Protein AF-A0A7J4BBG7-F1 (afdb_monomer)

pLDDT: mean 94.27, std 5.08, range [49.69, 98.06]

Foldseek 3Di:
DPFDAAEPPDDPVCCVVPNCQQKFWQAFDWDDDDPPIDGTHTYIYHPVDDDDDDQDDDPPPCSVVSVLSVVVRLQVHDPVRNVVDDDDDDDPPPDNVCLQFWPPVCQVVQVVVVHGTHHGPDAFEEAPVCVVVCVVVVPDGRYHDDDFPLVDALVNLCVVLVHDCPDLLNVLSNVLSVVCNVVDVGDHLVSSLVSLVVDPPHDPVSSVVNSVSSVVVD

Mean predicted aligned error: 5.41 Å

Sequence (218 aa):
MPLEEIIIGREPDDIKKYGKRGCIFIGKHIVGSGFESHLTNPVLMDVARPHVVLIVGKRGTGKSYTGAVISEEIMNLPDDVRNNLSVVIFDTMDIFWSMKNMNERAYELLASWGLKPKGFPVRNIIPAGLKPIYDKEGIPYDGLIAIKPSELLPGDWALTFDINLYEPLGILLERVIMRLSKRKKEFSIDDIIEEIGKDETADPKEKLALQNRFTAAA

Secondary structure (DSSP, 8-state):
-PPPPEEES--HHHHHHHTTTTEEEEEEEEESSGGG-EEEEEEEEE-SS--------STTSSHHHHHHHHHHHHHTS-HHHHTT-------SSS-GGGGGS--GGGHHHHHHTT----------EEEGGGHHHHHHHT---SEEE---GGG--HHHHHHHHT--TTSHHHHHHHHHHHHHHHH-SS--HHHHHHHHHT-SSS-HHHHHHHHHHHHTT-

Radius of gyration: 24.71 Å; Cα contacts (8 Å, |Δi|>4): 232; chains: 1; bounding box: 56×38×67 Å

Nearest PDB structures (foldseek):
  1u3r-assembly1_B  TM=3.542E-01  e=9.496E+00  Homo sapiens

Solvent-accessible surface area (backbone atoms only — not comparable to full-atom values): 13396 Å² total; per-residue (Å²): 128,83,77,62,72,46,68,44,90,63,53,73,68,54,38,72,74,52,56,64,72,53,46,30,66,76,51,58,42,74,46,75,59,81,93,63,50,42,79,64,29,46,30,29,36,48,65,79,58,94,78,90,83,88,83,83,75,65,90,90,68,44,62,68,55,54,54,45,46,52,50,52,32,49,71,65,41,59,66,93,55,28,78,82,58,82,89,85,79,91,67,90,79,76,62,72,64,59,46,44,46,54,49,63,92,46,38,69,63,33,46,78,71,77,43,74,63,56,49,44,97,65,78,42,64,41,56,52,88,50,47,69,58,32,63,72,72,69,54,88,69,74,45,69,43,82,80,61,58,54,77,55,50,49,66,54,53,24,63,75,69,74,43,56,60,91,40,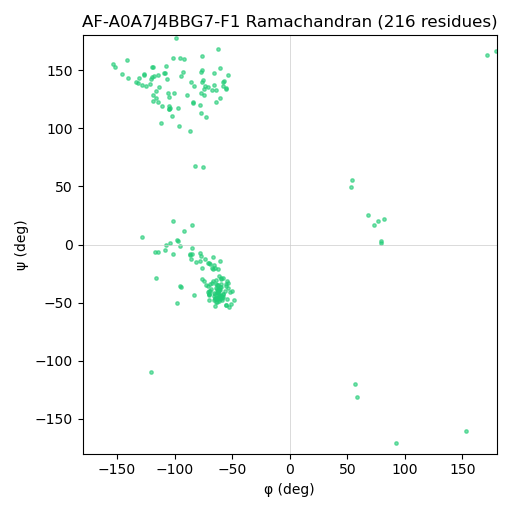74,63,21,46,50,46,37,52,42,47,56,51,46,62,75,76,37,90,69,51,51,63,66,54,50,45,54,46,44,72,68,46,89,82,63,53,74,68,48,39,52,55,53,36,54,56,49,63,76,72,108

Structure (mmCIF, N/CA/C/O backbone):
data_AF-A0A7J4BBG7-F1
#
_entry.id   AF-A0A7J4BBG7-F1
#
loop_
_atom_site.group_PDB
_atom_site.id
_atom_site.type_symbol
_atom_site.label_atom_id
_atom_site.label_alt_id
_atom_site.label_comp_id
_atom_site.label_asym_id
_atom_site.label_entity_id
_atom_site.label_seq_id
_atom_site.pdbx_PDB_ins_code
_atom_site.Cartn_x
_atom_site.Cartn_y
_atom_site.Cartn_z
_atom_site.occupancy
_atom_site.B_iso_or_equiv
_atom_site.auth_seq_id
_atom_site.auth_comp_id
_atom_site.auth_asym_id
_atom_site.auth_atom_id
_atom_site.pdbx_PDB_model_num
ATOM 1 N N . MET A 1 1 ? 31.954 -1.881 -26.767 1.00 49.69 1 MET A N 1
ATOM 2 C CA . MET A 1 1 ? 31.763 -2.761 -25.595 1.00 49.69 1 MET A CA 1
ATOM 3 C C . MET A 1 1 ? 30.274 -3.013 -25.444 1.00 49.69 1 MET A C 1
ATOM 5 O O . MET A 1 1 ? 29.528 -2.070 -25.694 1.00 49.69 1 MET A O 1
ATOM 9 N N . PRO A 1 2 ? 29.824 -4.237 -25.123 1.00 59.06 2 PRO A N 1
ATOM 10 C CA . PRO A 1 2 ? 28.433 -4.438 -24.727 1.00 59.06 2 PRO A CA 1
ATOM 11 C C . PRO A 1 2 ? 28.135 -3.545 -23.515 1.00 59.06 2 PRO A C 1
ATOM 13 O O . PRO A 1 2 ? 29.006 -3.352 -22.669 1.00 59.06 2 PRO A O 1
ATOM 16 N N . LEU A 1 3 ? 26.946 -2.945 -23.474 1.00 68.56 3 LEU A N 1
ATOM 17 C CA . LEU A 1 3 ? 26.528 -2.122 -22.340 1.00 68.56 3 LEU A CA 1
ATOM 18 C C . LEU A 1 3 ? 26.431 -3.018 -21.099 1.00 68.56 3 LEU A C 1
ATOM 20 O O . LEU A 1 3 ? 25.703 -4.010 -21.116 1.00 68.56 3 LEU A O 1
ATOM 24 N N . GLU A 1 4 ? 27.170 -2.683 -20.045 1.00 84.94 4 GLU A N 1
ATOM 25 C CA . GLU A 1 4 ? 27.038 -3.352 -18.750 1.00 84.94 4 GLU A CA 1
ATOM 26 C C . GLU A 1 4 ? 25.785 -2.850 -18.039 1.00 84.94 4 GLU A C 1
ATOM 28 O O . GLU A 1 4 ? 25.468 -1.664 -18.078 1.00 84.94 4 GLU A O 1
ATOM 33 N N . GLU A 1 5 ? 25.050 -3.741 -17.388 1.00 90.50 5 GLU A N 1
ATOM 34 C CA . GLU A 1 5 ? 23.853 -3.357 -16.645 1.00 90.50 5 GL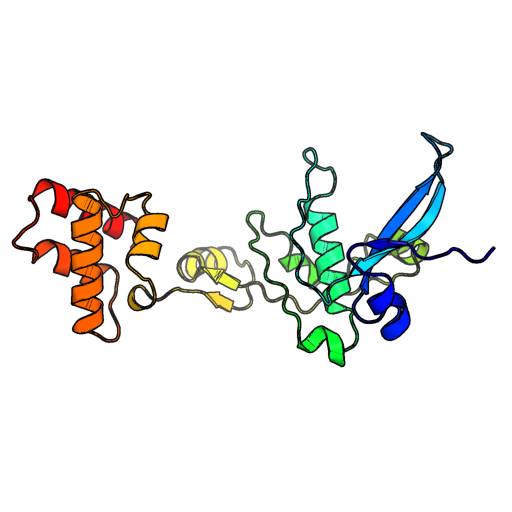U A CA 1
ATOM 35 C C . GLU A 1 5 ? 24.210 -2.911 -15.231 1.00 90.50 5 GLU A C 1
ATOM 37 O O . GLU A 1 5 ? 25.043 -3.519 -14.560 1.00 90.50 5 GLU A O 1
ATOM 42 N N . ILE A 1 6 ? 23.541 -1.862 -14.766 1.00 94.81 6 ILE A N 1
ATOM 43 C CA . ILE A 1 6 ? 23.701 -1.325 -13.418 1.00 94.81 6 ILE A CA 1
ATOM 44 C C . ILE A 1 6 ? 22.578 -1.899 -12.561 1.00 94.81 6 ILE A C 1
ATOM 46 O O . ILE A 1 6 ? 21.414 -1.625 -12.834 1.00 94.81 6 ILE A O 1
ATOM 50 N N . ILE A 1 7 ? 22.908 -2.674 -11.526 1.00 95.94 7 ILE A N 1
ATOM 51 C CA . ILE A 1 7 ? 21.919 -3.230 -10.592 1.00 95.94 7 ILE A CA 1
ATOM 52 C C . ILE A 1 7 ? 21.981 -2.450 -9.278 1.00 95.94 7 ILE A C 1
ATOM 54 O O . ILE A 1 7 ? 23.011 -2.445 -8.607 1.00 95.94 7 ILE A O 1
ATOM 58 N N . ILE A 1 8 ? 20.878 -1.806 -8.898 1.00 95.88 8 ILE A N 1
ATOM 59 C CA . ILE A 1 8 ? 20.735 -1.128 -7.607 1.00 95.88 8 ILE A CA 1
ATOM 60 C C . ILE A 1 8 ? 20.075 -2.053 -6.581 1.00 95.88 8 ILE A C 1
ATOM 62 O O . ILE A 1 8 ? 19.191 -2.840 -6.916 1.00 95.88 8 ILE A O 1
ATOM 66 N N . GLY A 1 9 ? 20.494 -1.943 -5.320 1.00 94.81 9 GLY A N 1
ATOM 67 C CA . GLY A 1 9 ? 19.890 -2.685 -4.208 1.00 94.81 9 GLY A CA 1
ATOM 68 C C . GLY A 1 9 ? 20.335 -4.145 -4.065 1.00 94.81 9 GLY A C 1
ATOM 69 O O . GLY A 1 9 ? 19.850 -4.809 -3.158 1.00 94.81 9 GLY A O 1
ATOM 70 N N . ARG A 1 10 ? 21.273 -4.633 -4.892 1.00 95.38 10 ARG A N 1
ATOM 71 C CA . ARG A 1 10 ? 21.774 -6.016 -4.829 1.00 95.38 10 ARG A CA 1
ATOM 72 C C . ARG A 1 10 ? 23.238 -6.097 -4.411 1.00 95.38 10 ARG A C 1
ATOM 74 O O . ARG A 1 10 ? 24.085 -5.380 -4.938 1.00 95.38 10 ARG A O 1
ATOM 81 N N . GLU A 1 11 ? 23.539 -7.022 -3.506 1.00 94.25 11 GLU A N 1
ATOM 82 C CA . GLU A 1 11 ? 24.906 -7.287 -3.053 1.00 94.25 11 GLU A CA 1
ATOM 83 C C . GLU A 1 11 ? 25.723 -8.087 -4.089 1.00 94.25 11 GLU A C 1
ATOM 85 O O . GLU A 1 11 ? 25.162 -8.926 -4.801 1.00 94.25 11 GLU A O 1
ATOM 90 N N . PRO A 1 12 ? 27.058 -7.908 -4.157 1.00 93.56 12 PRO A N 1
ATOM 91 C CA . PRO A 1 12 ? 27.908 -8.616 -5.118 1.00 93.56 12 PRO A CA 1
ATOM 92 C C . PRO A 1 12 ? 27.802 -10.145 -5.068 1.00 93.56 12 PRO A C 1
ATOM 94 O O . PRO A 1 12 ? 27.880 -10.799 -6.108 1.00 93.56 12 PRO A O 1
ATOM 97 N N . ASP A 1 13 ? 27.617 -10.734 -3.886 1.00 94.75 13 ASP A N 1
ATOM 98 C CA . ASP A 1 13 ? 27.493 -12.189 -3.753 1.00 94.75 13 ASP A CA 1
ATOM 99 C C . ASP A 1 13 ? 26.142 -12.705 -4.272 1.00 94.75 13 ASP A C 1
ATOM 101 O O . ASP A 1 13 ? 26.096 -13.750 -4.928 1.00 94.75 13 ASP A O 1
ATOM 105 N N . ASP A 1 14 ? 25.065 -11.930 -4.106 1.00 94.12 14 ASP A N 1
ATOM 106 C CA . ASP A 1 14 ? 23.762 -12.226 -4.711 1.00 94.12 14 ASP A CA 1
ATOM 107 C C . ASP A 1 14 ? 23.808 -12.057 -6.242 1.00 94.12 14 ASP A C 1
ATOM 109 O O . ASP A 1 14 ? 23.193 -12.847 -6.961 1.00 94.12 14 ASP A O 1
ATOM 113 N N . ILE A 1 15 ? 24.598 -11.110 -6.771 1.00 93.75 15 ILE A N 1
ATOM 114 C CA . ILE A 1 15 ? 24.856 -11.001 -8.220 1.00 93.75 15 ILE A CA 1
ATOM 115 C C . ILE A 1 15 ? 25.565 -12.258 -8.736 1.00 93.75 15 ILE A C 1
ATOM 117 O O . ILE A 1 15 ? 25.140 -12.826 -9.741 1.00 93.75 15 ILE A O 1
ATOM 121 N N . LYS A 1 16 ? 26.614 -12.738 -8.054 1.00 94.31 16 LYS A N 1
ATOM 122 C CA . LYS A 1 16 ? 27.323 -13.968 -8.460 1.00 94.31 16 LYS A CA 1
ATOM 123 C C . LYS A 1 16 ? 26.404 -15.189 -8.444 1.00 94.31 16 LYS A C 1
ATOM 125 O O . LYS A 1 16 ? 26.519 -16.048 -9.314 1.00 94.31 16 LYS A O 1
ATOM 130 N N . LYS A 1 17 ? 25.515 -15.278 -7.450 1.00 95.19 17 LYS A N 1
ATOM 131 C CA . LYS A 1 17 ? 24.664 -16.453 -7.229 1.00 95.19 17 LYS A CA 1
ATOM 132 C C . LYS A 1 17 ? 23.404 -16.467 -8.092 1.00 95.19 17 LYS A C 1
ATOM 134 O O . LYS A 1 17 ? 23.037 -17.515 -8.616 1.00 95.19 17 LYS A O 1
ATOM 139 N N . TYR A 1 18 ? 22.727 -15.330 -8.217 1.00 93.25 18 TYR A N 1
ATOM 140 C CA . TYR A 1 18 ? 21.401 -15.232 -8.838 1.00 93.25 18 TYR A CA 1
ATOM 141 C C . TYR A 1 18 ? 21.383 -14.368 -10.103 1.00 93.25 18 TYR A C 1
ATOM 143 O O . TYR A 1 18 ? 20.357 -14.290 -10.786 1.00 93.25 18 TYR A O 1
ATOM 151 N N . GLY A 1 19 ? 22.494 -13.705 -10.432 1.00 93.56 19 GLY A N 1
ATOM 152 C CA . GLY A 1 19 ? 22.571 -12.781 -11.556 1.00 93.56 19 GLY A CA 1
ATOM 153 C C . GLY A 1 19 ? 21.527 -11.676 -11.425 1.00 93.56 19 GLY A C 1
ATOM 154 O O . GLY A 1 19 ? 21.509 -10.933 -10.446 1.00 93.56 19 GLY A O 1
ATOM 155 N N . LYS A 1 20 ? 20.631 -11.601 -12.413 1.00 93.75 20 LYS A N 1
ATOM 156 C CA . LYS A 1 20 ? 19.577 -10.576 -12.549 1.00 93.75 20 LYS A CA 1
ATOM 157 C C . LYS A 1 20 ? 18.188 -11.090 -12.176 1.00 93.75 20 LYS A C 1
ATOM 159 O O . LYS A 1 20 ? 17.197 -10.380 -12.307 1.00 93.75 20 LYS A O 1
ATOM 164 N N . ARG A 1 21 ? 18.081 -12.355 -11.762 1.00 94.69 21 ARG A N 1
ATOM 165 C CA . ARG A 1 21 ? 16.796 -12.954 -11.393 1.00 94.69 21 ARG A CA 1
ATOM 166 C C . ARG A 1 21 ? 16.203 -12.177 -10.220 1.00 94.69 21 ARG A C 1
ATOM 168 O O . ARG A 1 21 ? 16.887 -12.008 -9.216 1.00 94.69 21 ARG A O 1
ATOM 175 N N . GLY A 1 22 ? 14.964 -11.703 -10.343 1.00 95.38 22 GLY A N 1
ATOM 176 C CA . GLY A 1 22 ? 14.343 -10.830 -9.338 1.00 95.38 22 GLY A CA 1
ATOM 177 C C . GLY A 1 22 ? 14.820 -9.375 -9.378 1.00 95.38 22 GLY A C 1
ATOM 178 O O . GLY A 1 22 ? 14.680 -8.681 -8.379 1.00 95.38 22 GLY A O 1
ATOM 179 N N . CYS A 1 23 ? 15.387 -8.921 -10.498 1.00 97.12 23 CYS A N 1
ATOM 180 C CA . CYS A 1 23 ? 15.607 -7.504 -10.770 1.00 97.12 23 CYS A CA 1
ATOM 181 C C . CYS A 1 23 ? 14.616 -6.997 -11.826 1.00 97.12 23 CYS A C 1
ATOM 183 O O . CYS A 1 23 ? 14.329 -7.703 -12.792 1.00 97.12 23 CYS A O 1
ATOM 185 N N . ILE A 1 24 ? 14.139 -5.766 -11.658 1.00 97.38 24 ILE A N 1
ATOM 186 C CA . ILE A 1 24 ? 13.203 -5.072 -12.553 1.00 97.38 24 ILE A CA 1
ATOM 187 C C . ILE A 1 24 ? 13.904 -3.939 -13.303 1.00 97.38 24 ILE A C 1
ATOM 189 O O . ILE A 1 24 ? 14.805 -3.315 -12.749 1.00 97.38 24 ILE A O 1
ATOM 193 N N . PHE A 1 25 ? 13.513 -3.637 -14.541 1.00 96.25 25 PHE A N 1
ATOM 194 C CA . PHE A 1 25 ? 14.112 -2.537 -15.302 1.00 96.25 25 PHE A CA 1
ATOM 195 C C . PHE A 1 25 ? 13.461 -1.198 -14.946 1.00 96.25 25 PHE A C 1
ATOM 197 O O . PHE A 1 25 ? 12.264 -1.029 -15.102 1.00 96.25 25 PHE A O 1
ATOM 204 N N . ILE A 1 26 ? 14.235 -0.210 -14.496 1.00 95.69 26 ILE A N 1
ATOM 205 C CA . ILE A 1 26 ? 13.674 1.085 -14.057 1.00 95.69 26 ILE A CA 1
ATOM 206 C C . ILE A 1 26 ? 14.083 2.266 -14.941 1.00 95.69 26 ILE A C 1
ATOM 208 O O . ILE A 1 26 ? 13.585 3.377 -14.762 1.00 95.69 26 ILE A O 1
ATOM 212 N N . GLY A 1 27 ? 14.981 2.051 -15.904 1.00 94.56 27 GLY A N 1
ATOM 213 C CA . GLY A 1 27 ? 15.402 3.087 -16.838 1.00 94.56 27 GLY A CA 1
ATOM 214 C C . GLY A 1 27 ? 16.804 2.869 -17.390 1.00 94.56 27 GLY A C 1
ATOM 215 O O . GLY A 1 27 ? 17.349 1.770 -17.363 1.00 94.56 27 GLY A O 1
ATOM 216 N N . LYS A 1 28 ? 17.402 3.940 -17.912 1.00 93.81 28 LYS A N 1
ATOM 217 C CA . LYS A 1 28 ? 18.762 3.933 -18.461 1.00 93.81 28 LYS A CA 1
ATOM 218 C C . LYS A 1 28 ? 19.593 5.026 -17.812 1.00 93.81 28 LYS A C 1
ATOM 220 O O . LYS A 1 28 ? 19.090 6.108 -17.520 1.00 93.81 28 LYS A O 1
ATOM 225 N N . HIS A 1 29 ? 20.872 4.744 -17.630 1.00 93.31 29 HIS A N 1
ATOM 226 C CA . HIS A 1 29 ? 21.853 5.709 -17.176 1.00 93.31 29 HIS A CA 1
ATOM 227 C C . HIS A 1 29 ? 22.066 6.782 -18.247 1.00 93.31 29 HIS A C 1
ATOM 229 O O . HIS A 1 29 ? 22.231 6.464 -19.428 1.00 93.31 29 HIS A O 1
ATOM 235 N N . ILE A 1 30 ? 22.055 8.047 -17.834 1.00 92.06 30 ILE A N 1
ATOM 236 C CA . ILE A 1 30 ? 22.231 9.201 -18.717 1.00 92.06 30 ILE A CA 1
ATOM 237 C C . ILE A 1 30 ? 23.639 9.750 -18.512 1.00 92.06 30 ILE A C 1
ATOM 239 O O . ILE A 1 30 ? 24.026 10.039 -17.383 1.00 92.06 30 ILE A O 1
ATOM 243 N N . VAL A 1 31 ? 24.386 9.908 -19.602 1.00 90.56 31 VAL A N 1
ATOM 244 C CA . VAL A 1 31 ? 25.728 10.507 -19.607 1.00 90.56 31 VAL A CA 1
ATOM 245 C C . VAL A 1 31 ? 25.700 11.771 -20.462 1.00 90.56 31 VAL A C 1
ATOM 247 O O . VAL A 1 31 ? 24.985 11.818 -21.459 1.00 90.56 31 VAL A O 1
ATOM 250 N N . GLY A 1 32 ? 26.473 12.790 -20.082 1.00 89.12 32 GLY A N 1
ATOM 251 C CA . GLY A 1 32 ? 26.504 14.090 -20.760 1.00 89.12 32 GLY A CA 1
ATOM 252 C C . GLY A 1 32 ? 25.533 15.109 -20.159 1.00 89.12 32 GLY A C 1
ATOM 253 O O . GLY A 1 32 ? 24.966 14.898 -19.087 1.00 89.12 32 GLY A O 1
ATOM 254 N N . SER A 1 33 ? 25.363 16.248 -20.833 1.00 85.38 33 SER A N 1
ATOM 255 C CA . SER A 1 33 ? 24.530 17.355 -20.344 1.00 85.38 33 SER A CA 1
ATOM 256 C C . SER A 1 33 ? 23.826 18.080 -21.486 1.00 85.38 33 SER A C 1
ATOM 258 O O . SER A 1 33 ? 24.359 18.184 -22.588 1.00 85.38 33 SER A O 1
ATOM 260 N N . GLY A 1 34 ? 22.617 18.585 -21.226 1.00 85.25 34 GLY A N 1
ATOM 261 C CA . GLY A 1 34 ? 21.840 19.312 -22.229 1.00 85.25 34 GLY A CA 1
ATOM 262 C C . GLY A 1 34 ? 21.567 18.466 -23.478 1.00 85.25 34 GLY A C 1
ATOM 263 O O . GLY A 1 34 ? 21.138 17.314 -23.380 1.00 85.25 34 GLY A O 1
ATOM 264 N N . PHE A 1 35 ? 21.833 19.043 -24.649 1.00 82.19 35 PHE A N 1
ATOM 265 C CA . PHE A 1 35 ? 21.635 18.393 -25.949 1.00 82.19 35 PHE A CA 1
ATOM 266 C C . PHE A 1 35 ? 22.637 17.265 -26.245 1.00 82.19 35 PHE A C 1
ATOM 268 O O . PHE A 1 35 ? 22.372 16.448 -27.119 1.00 82.19 35 PHE A O 1
ATOM 275 N N . GLU A 1 36 ? 23.747 17.183 -25.507 1.00 85.38 36 GLU A N 1
ATOM 276 C CA . GLU A 1 36 ? 24.760 16.122 -25.643 1.00 85.38 36 GLU A CA 1
ATOM 277 C C . GLU A 1 36 ? 24.489 14.931 -24.710 1.00 85.38 36 GLU A C 1
ATOM 279 O O . GLU A 1 36 ? 25.357 14.091 -24.476 1.00 85.38 36 GLU A O 1
ATOM 284 N N . SER A 1 37 ? 23.301 14.875 -24.102 1.00 87.88 37 SER A N 1
ATOM 285 C CA . SER A 1 37 ? 22.939 13.758 -23.238 1.00 87.88 37 SER A CA 1
ATOM 286 C C . SER A 1 37 ? 22.618 12.504 -24.053 1.00 87.88 37 SER A C 1
ATOM 288 O O . SER A 1 37 ? 21.868 12.529 -25.030 1.00 87.88 37 SER A O 1
ATOM 290 N N . HIS A 1 38 ? 23.173 11.376 -23.617 1.00 88.81 38 HIS A N 1
ATOM 291 C CA . HIS A 1 38 ? 22.984 10.079 -24.249 1.00 88.81 38 HIS A CA 1
ATOM 292 C C . HIS A 1 38 ? 22.550 9.034 -23.221 1.00 88.81 38 HIS A C 1
ATOM 294 O O . HIS A 1 38 ? 23.087 8.953 -22.113 1.00 88.81 38 HIS A O 1
ATOM 300 N N . LEU A 1 39 ? 21.572 8.210 -23.608 1.00 88.75 39 LEU A N 1
ATOM 301 C CA . LEU A 1 39 ? 21.169 7.036 -22.838 1.00 88.75 39 LEU A CA 1
ATOM 302 C C . LEU A 1 39 ? 22.190 5.920 -23.057 1.00 88.75 39 LEU A C 1
ATOM 304 O O . LEU A 1 39 ? 22.520 5.591 -24.195 1.00 88.75 39 LEU A O 1
ATOM 308 N N . THR A 1 40 ? 22.663 5.329 -21.966 1.00 90.31 40 THR A N 1
ATOM 309 C CA . THR A 1 40 ? 23.720 4.315 -21.974 1.00 90.31 40 THR A CA 1
ATOM 310 C C . THR A 1 40 ? 23.208 3.006 -21.371 1.00 90.31 40 THR A C 1
ATOM 312 O O . THR A 1 40 ? 22.370 2.324 -21.964 1.00 90.31 40 THR A O 1
ATOM 315 N N . ASN A 1 41 ? 23.696 2.657 -20.188 1.00 92.56 41 ASN A N 1
ATOM 316 C CA . ASN A 1 41 ? 23.526 1.369 -19.543 1.00 92.56 41 ASN A CA 1
ATOM 317 C C . ASN A 1 41 ? 22.099 1.198 -18.999 1.00 92.56 41 ASN A C 1
ATOM 319 O O . ASN A 1 41 ? 21.577 2.131 -18.379 1.00 92.56 41 ASN A O 1
ATOM 323 N N . PRO A 1 42 ? 21.460 0.029 -19.174 1.00 93.69 42 PRO A N 1
ATOM 324 C CA . PRO A 1 42 ? 20.230 -0.300 -18.463 1.00 93.69 42 PRO A CA 1
ATOM 325 C C . PRO A 1 42 ? 20.441 -0.242 -16.949 1.00 93.69 42 PRO A C 1
ATOM 327 O O . PRO A 1 42 ? 21.472 -0.687 -16.441 1.00 93.69 42 PRO A O 1
ATOM 330 N N . VAL A 1 43 ? 19.449 0.285 -16.238 1.00 96.44 43 VAL A N 1
ATOM 331 C CA . VAL A 1 43 ? 19.412 0.323 -14.778 1.00 96.44 43 VAL A CA 1
ATOM 332 C C . VAL A 1 43 ? 18.320 -0.626 -14.310 1.00 96.44 43 VAL A C 1
ATOM 334 O O . VAL A 1 43 ? 17.146 -0.458 -14.648 1.00 96.44 43 VAL A O 1
ATOM 337 N N . LEU A 1 44 ? 18.728 -1.623 -13.535 1.00 97.12 44 LEU A N 1
ATOM 338 C CA . LEU A 1 44 ? 17.862 -2.599 -12.902 1.00 97.12 44 LEU A CA 1
ATOM 339 C C . LEU A 1 44 ? 17.797 -2.346 -11.396 1.00 97.12 44 LEU A C 1
ATOM 341 O O . LEU A 1 44 ? 18.786 -1.941 -10.793 1.00 97.12 44 LEU A O 1
ATOM 345 N N . MET A 1 45 ? 16.659 -2.637 -10.779 1.00 97.19 45 MET A N 1
ATOM 346 C CA . MET A 1 45 ? 16.449 -2.575 -9.336 1.00 97.19 45 MET A CA 1
ATOM 347 C C . MET A 1 45 ? 16.146 -3.966 -8.792 1.00 97.19 45 MET A C 1
ATOM 349 O O . MET A 1 45 ? 15.316 -4.677 -9.350 1.00 97.19 45 MET A O 1
ATOM 353 N N . ASP A 1 46 ? 16.810 -4.361 -7.711 1.00 97.12 46 ASP A N 1
ATOM 354 C CA . ASP A 1 46 ? 16.464 -5.579 -6.983 1.00 97.12 46 ASP A CA 1
ATOM 355 C C . ASP A 1 46 ? 15.080 -5.464 -6.332 1.00 97.12 46 ASP A C 1
ATOM 357 O O . ASP A 1 46 ? 14.728 -4.433 -5.764 1.00 97.12 46 ASP A O 1
ATOM 361 N N . VAL A 1 47 ? 14.288 -6.529 -6.425 1.00 96.56 47 VAL A N 1
ATOM 362 C CA . VAL A 1 47 ? 13.020 -6.680 -5.693 1.00 96.56 47 VAL A CA 1
ATOM 363 C C . VAL A 1 47 ? 12.951 -8.001 -4.929 1.00 96.56 47 VAL A C 1
ATOM 365 O O . VAL A 1 47 ? 11.918 -8.338 -4.359 1.00 96.56 47 VAL A O 1
ATOM 368 N N . ALA A 1 48 ? 14.049 -8.763 -4.897 1.00 92.94 48 ALA A N 1
ATOM 369 C CA . ALA A 1 48 ? 14.159 -9.973 -4.088 1.00 92.94 48 ALA A CA 1
ATOM 370 C C . ALA A 1 48 ? 14.417 -9.666 -2.601 1.00 92.94 48 ALA A C 1
ATOM 372 O O . ALA A 1 48 ? 14.276 -10.549 -1.752 1.00 92.94 48 ALA A O 1
ATOM 373 N N . ARG A 1 49 ? 14.801 -8.426 -2.276 1.00 90.50 49 ARG A N 1
ATOM 374 C CA . ARG A 1 49 ? 15.051 -7.948 -0.915 1.00 90.50 49 ARG A CA 1
ATOM 375 C C . ARG A 1 49 ? 14.100 -6.797 -0.562 1.00 90.50 49 ARG A C 1
ATOM 377 O O . ARG A 1 49 ? 13.655 -6.072 -1.451 1.00 90.50 49 ARG A O 1
ATOM 384 N N . PRO A 1 50 ? 13.785 -6.598 0.730 1.00 91.94 50 PRO A N 1
ATOM 385 C CA . PRO A 1 50 ? 13.026 -5.432 1.162 1.00 91.94 50 PRO A CA 1
ATOM 386 C C . PRO A 1 50 ? 13.798 -4.133 0.906 1.00 91.94 50 PRO A C 1
ATOM 388 O O . PRO A 1 50 ? 14.961 -4.007 1.292 1.00 91.94 50 PRO A O 1
ATOM 391 N N . HIS A 1 51 ? 13.125 -3.142 0.323 1.00 93.94 51 HIS A N 1
ATOM 392 C CA . HIS A 1 51 ? 13.674 -1.808 0.088 1.00 93.94 51 HIS A CA 1
ATOM 393 C C . HIS A 1 51 ? 12.704 -0.731 0.568 1.00 93.94 51 HIS A C 1
ATOM 395 O O . HIS A 1 51 ? 11.493 -0.847 0.393 1.00 93.94 51 HIS A O 1
ATOM 401 N N . VAL A 1 52 ? 13.252 0.352 1.121 1.00 96.12 52 VAL A N 1
ATOM 402 C CA . VAL A 1 52 ? 12.521 1.605 1.328 1.00 96.12 52 VAL A CA 1
ATOM 403 C C . VAL A 1 52 ? 12.985 2.578 0.253 1.00 96.12 52 VAL A C 1
ATOM 405 O O . VAL A 1 52 ? 14.164 2.922 0.196 1.00 96.12 52 VAL A O 1
ATOM 408 N N . VAL A 1 53 ? 12.067 3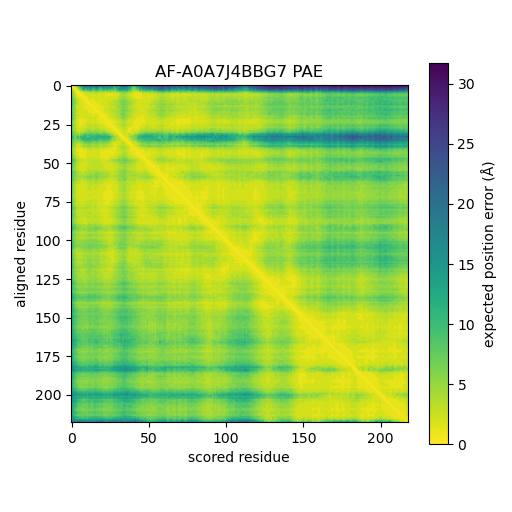.002 -0.615 1.00 95.62 53 VAL A N 1
ATOM 409 C CA . VAL A 1 53 ? 12.364 3.888 -1.748 1.00 95.62 53 VAL A CA 1
ATOM 410 C C . VAL A 1 53 ? 11.574 5.180 -1.609 1.00 95.62 53 VAL A C 1
ATOM 412 O O . VAL A 1 53 ? 10.356 5.159 -1.456 1.00 95.62 53 VAL A O 1
ATOM 415 N N . LEU A 1 54 ? 12.269 6.314 -1.705 1.00 97.19 54 LEU A N 1
ATOM 416 C CA . LEU A 1 54 ? 11.659 7.639 -1.734 1.00 97.19 54 LEU A CA 1
ATOM 417 C C . LEU A 1 54 ? 11.694 8.199 -3.160 1.00 97.19 54 LEU A C 1
ATOM 419 O O . LEU A 1 54 ? 12.766 8.475 -3.695 1.00 97.19 54 LEU A O 1
ATOM 423 N N . ILE A 1 55 ? 10.519 8.418 -3.757 1.00 96.50 55 ILE A N 1
ATOM 424 C CA . ILE A 1 55 ? 10.378 9.082 -5.061 1.00 96.50 55 ILE A CA 1
ATOM 425 C C . ILE A 1 55 ? 9.935 10.528 -4.827 1.00 96.50 55 ILE A C 1
ATOM 427 O O . ILE A 1 55 ? 8.801 10.791 -4.428 1.00 96.50 55 ILE A O 1
ATOM 431 N N . VAL A 1 56 ? 10.820 11.484 -5.104 1.00 97.00 56 V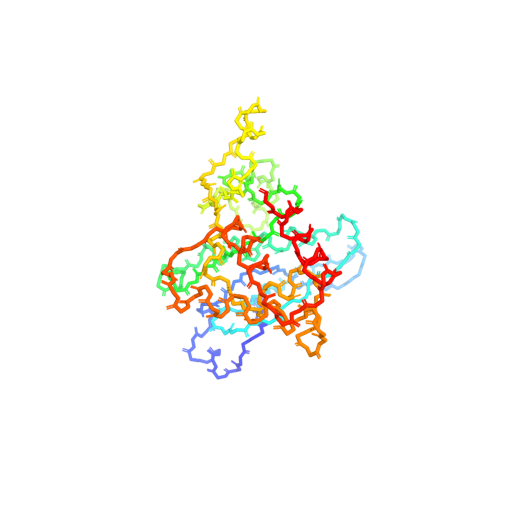AL A N 1
ATOM 432 C CA . VAL A 1 56 ? 10.581 12.915 -4.872 1.00 97.00 56 VAL A CA 1
ATOM 433 C C . VAL A 1 56 ? 10.823 13.732 -6.140 1.00 97.00 56 VAL A C 1
ATOM 435 O O . VAL A 1 56 ? 11.662 13.401 -6.970 1.00 97.00 56 VAL A O 1
ATOM 438 N N . GLY A 1 57 ? 10.061 14.813 -6.311 1.00 95.50 57 GLY A N 1
ATOM 439 C CA . GLY A 1 57 ? 10.170 15.705 -7.463 1.00 95.50 57 GLY A CA 1
ATOM 440 C C . GLY A 1 57 ? 9.042 16.733 -7.517 1.00 95.50 57 GLY A C 1
ATOM 441 O O . GLY A 1 57 ? 7.998 16.568 -6.873 1.00 95.50 57 GLY A O 1
ATOM 442 N N . LYS A 1 58 ? 9.229 17.799 -8.305 1.00 96.75 58 LYS A N 1
ATOM 443 C CA . LYS A 1 58 ? 8.214 18.851 -8.503 1.00 96.75 58 LYS A CA 1
ATOM 444 C C . LYS A 1 58 ? 6.934 18.287 -9.147 1.00 96.75 58 LYS A C 1
ATOM 446 O O . LYS A 1 58 ? 6.865 17.135 -9.587 1.00 96.75 58 LYS A O 1
ATOM 451 N N . ARG A 1 59 ? 5.853 19.070 -9.165 1.00 93.75 59 ARG A N 1
ATOM 452 C CA . ARG A 1 59 ? 4.619 18.679 -9.871 1.00 93.75 59 ARG A CA 1
ATOM 453 C C . ARG A 1 59 ? 4.932 18.433 -11.353 1.00 93.75 59 ARG A C 1
ATOM 455 O O . ARG A 1 59 ? 5.673 19.201 -11.952 1.00 93.75 59 ARG A O 1
ATOM 462 N N . GLY A 1 60 ? 4.390 17.353 -11.915 1.00 93.25 60 GLY A N 1
ATOM 463 C CA . GLY A 1 60 ? 4.573 17.009 -13.329 1.00 93.25 60 GLY A CA 1
ATOM 464 C C . GLY A 1 60 ? 5.901 16.334 -13.691 1.00 93.25 60 GLY A C 1
ATOM 465 O O . GLY A 1 60 ? 6.084 15.987 -14.847 1.00 93.25 60 GLY A O 1
ATOM 466 N N . THR A 1 61 ? 6.808 16.072 -12.741 1.00 95.50 61 THR A N 1
ATOM 467 C CA . THR A 1 61 ? 8.113 15.440 -13.041 1.00 95.50 61 THR A CA 1
ATOM 468 C C . THR A 1 61 ? 8.077 13.908 -13.087 1.00 95.50 61 THR A C 1
ATOM 470 O O . THR A 1 61 ? 9.114 13.272 -12.952 1.00 95.50 61 THR A O 1
ATOM 473 N N . GLY A 1 62 ? 6.893 13.297 -13.203 1.00 94.75 62 GLY A N 1
ATOM 474 C CA . GLY A 1 62 ? 6.775 11.847 -13.395 1.00 94.75 62 GLY A CA 1
ATOM 475 C C . GLY A 1 62 ? 6.874 10.969 -12.141 1.00 94.75 62 GLY A C 1
ATOM 476 O O . GLY A 1 62 ? 7.135 9.786 -12.277 1.00 94.75 62 GLY A O 1
ATOM 477 N N . LYS A 1 63 ? 6.615 11.481 -10.927 1.00 96.38 63 LYS A N 1
ATOM 478 C CA . LYS A 1 63 ? 6.640 10.652 -9.696 1.00 96.38 63 LYS A CA 1
ATOM 479 C C . LYS A 1 63 ? 5.759 9.396 -9.795 1.00 96.38 63 LYS A C 1
ATOM 481 O O . LYS A 1 63 ? 6.239 8.285 -9.600 1.00 96.38 63 LYS A O 1
ATOM 486 N N . SER A 1 64 ? 4.483 9.576 -10.141 1.00 95.81 64 SER A N 1
ATOM 487 C CA . SER A 1 64 ? 3.547 8.459 -10.313 1.00 95.81 64 SER A CA 1
ATOM 488 C C . SER A 1 64 ? 3.916 7.580 -11.505 1.00 95.81 64 SER A C 1
ATOM 490 O O . SER A 1 64 ? 3.716 6.376 -11.448 1.00 95.81 64 SER A O 1
ATOM 492 N N . TYR A 1 65 ? 4.510 8.165 -12.551 1.00 95.06 65 TYR A N 1
ATOM 493 C CA . TYR A 1 65 ? 5.018 7.413 -13.696 1.00 95.06 65 TYR A CA 1
ATOM 494 C C . TYR A 1 65 ? 6.136 6.451 -13.271 1.00 95.06 65 TYR A C 1
ATOM 496 O O . TYR A 1 65 ? 6.087 5.278 -13.614 1.00 95.06 65 TYR A O 1
ATOM 504 N N . THR A 1 66 ? 7.093 6.899 -12.452 1.00 96.62 66 THR A N 1
ATOM 505 C CA . THR A 1 66 ? 8.132 6.020 -11.890 1.00 96.62 66 THR A CA 1
ATOM 506 C C . THR A 1 66 ? 7.530 4.902 -11.034 1.00 96.62 66 THR A C 1
ATOM 508 O O . THR A 1 66 ? 7.930 3.751 -11.174 1.00 96.62 66 THR A O 1
ATOM 511 N N . GLY A 1 67 ? 6.540 5.213 -10.189 1.00 96.50 67 GLY A N 1
ATOM 512 C CA . GLY A 1 67 ? 5.823 4.197 -9.408 1.00 96.50 67 GLY A CA 1
ATOM 513 C C . GLY A 1 67 ? 5.078 3.177 -10.281 1.00 96.50 67 GLY A C 1
ATOM 514 O O . GLY A 1 67 ? 5.105 1.982 -9.985 1.00 96.50 67 GLY A O 1
ATOM 515 N N . ALA A 1 68 ? 4.474 3.629 -11.386 1.00 96.00 68 ALA A N 1
ATOM 516 C CA . ALA A 1 68 ? 3.828 2.760 -12.366 1.00 96.00 68 ALA A CA 1
ATOM 517 C C . ALA A 1 68 ? 4.854 1.840 -13.036 1.00 96.00 68 ALA A C 1
ATOM 519 O O . ALA A 1 68 ? 4.666 0.634 -12.994 1.00 96.00 68 ALA A O 1
ATOM 520 N N . VAL A 1 69 ? 5.977 2.372 -13.536 1.00 96.12 69 VAL A N 1
ATOM 521 C CA . VAL A 1 69 ? 7.058 1.570 -14.145 1.00 96.12 69 VAL A CA 1
ATOM 522 C C . VAL A 1 69 ? 7.545 0.475 -13.195 1.00 96.12 69 VAL A C 1
ATOM 524 O O . VAL A 1 69 ? 7.634 -0.681 -13.594 1.00 96.12 69 VAL A O 1
ATOM 527 N N . ILE A 1 70 ? 7.800 0.803 -11.924 1.00 97.44 70 ILE A N 1
ATOM 528 C CA . ILE A 1 70 ? 8.204 -0.197 -10.922 1.00 97.44 70 ILE A CA 1
ATOM 529 C C . ILE A 1 70 ? 7.136 -1.291 -10.783 1.00 97.44 70 ILE A C 1
ATOM 531 O O . ILE A 1 70 ? 7.453 -2.478 -10.791 1.00 97.44 70 ILE A O 1
ATOM 535 N N . SER A 1 71 ? 5.867 -0.895 -10.688 1.00 97.12 71 SER A N 1
ATOM 536 C CA . SER A 1 71 ? 4.738 -1.817 -10.531 1.00 97.12 71 SER A CA 1
ATOM 537 C C . SER A 1 71 ? 4.565 -2.732 -11.748 1.00 97.12 71 SER A C 1
ATOM 539 O O . SER A 1 71 ? 4.407 -3.944 -11.602 1.00 97.12 71 SER A O 1
ATOM 541 N N . GLU A 1 72 ? 4.627 -2.164 -12.953 1.00 96.81 72 GLU A N 1
ATOM 542 C CA . GLU A 1 72 ? 4.568 -2.876 -14.231 1.00 96.81 72 GLU A CA 1
ATOM 543 C C . GLU A 1 72 ? 5.683 -3.905 -14.352 1.00 96.81 72 GLU A C 1
ATOM 545 O O . GLU A 1 72 ? 5.446 -5.048 -14.742 1.00 96.81 72 GLU A O 1
ATOM 550 N N . GLU A 1 73 ? 6.897 -3.523 -13.979 1.00 97.00 73 GLU A N 1
ATOM 551 C CA . GLU A 1 73 ? 8.056 -4.388 -14.113 1.00 97.00 73 GLU A CA 1
ATOM 552 C C . GLU A 1 73 ? 8.072 -5.509 -13.074 1.00 97.00 73 GLU A C 1
ATOM 554 O O . GLU A 1 73 ? 8.460 -6.627 -13.408 1.00 97.00 73 GLU A O 1
ATOM 559 N N . ILE A 1 74 ? 7.537 -5.281 -11.868 1.00 97.00 74 ILE A N 1
ATOM 560 C CA . ILE A 1 74 ? 7.259 -6.366 -10.912 1.00 97.00 74 ILE A CA 1
ATOM 561 C C . ILE A 1 74 ? 6.247 -7.356 -11.505 1.00 97.00 74 ILE A C 1
ATOM 563 O O . ILE A 1 74 ? 6.454 -8.567 -11.442 1.00 97.00 74 ILE A O 1
ATOM 567 N N . MET A 1 75 ? 5.170 -6.865 -12.127 1.00 95.81 75 MET A N 1
ATOM 568 C CA . MET A 1 75 ? 4.154 -7.718 -12.760 1.00 95.81 75 MET A CA 1
ATOM 569 C C . MET A 1 75 ? 4.670 -8.474 -13.999 1.00 95.81 75 MET A C 1
ATOM 571 O O . MET A 1 75 ? 4.081 -9.491 -14.378 1.00 95.81 75 MET A O 1
ATOM 575 N N . ASN A 1 76 ? 5.764 -8.004 -14.605 1.00 94.94 76 ASN A N 1
ATOM 576 C CA . ASN A 1 76 ? 6.441 -8.630 -15.745 1.00 94.94 76 ASN A CA 1
ATOM 577 C C . ASN A 1 76 ? 7.475 -9.682 -15.361 1.00 94.94 76 ASN A C 1
ATOM 579 O O . ASN A 1 76 ? 8.005 -10.355 -16.249 1.00 94.94 76 ASN A O 1
ATOM 583 N N . LEU A 1 77 ? 7.784 -9.823 -14.071 1.00 96.44 77 LEU A N 1
ATOM 584 C CA . LEU A 1 77 ? 8.704 -10.853 -13.620 1.00 96.44 77 LEU A CA 1
ATOM 585 C C . LEU A 1 77 ? 8.177 -12.253 -13.976 1.00 96.44 77 LEU A C 1
ATOM 587 O O . LEU A 1 77 ? 6.962 -12.467 -14.026 1.00 96.44 77 LEU A O 1
ATOM 591 N N . PRO A 1 78 ? 9.081 -13.227 -14.178 1.00 95.38 78 PRO A N 1
ATOM 592 C CA . PRO A 1 78 ? 8.704 -14.628 -14.322 1.00 95.38 78 PRO A CA 1
ATOM 593 C C . PRO A 1 78 ? 7.835 -15.118 -13.154 1.00 95.38 78 PRO A C 1
ATOM 595 O O . PRO A 1 78 ? 8.030 -14.694 -12.012 1.00 95.38 78 PRO A O 1
ATOM 598 N N . ASP A 1 79 ? 6.897 -16.026 -13.435 1.00 95.44 79 ASP A N 1
ATOM 599 C CA . ASP A 1 79 ? 5.875 -16.492 -12.480 1.00 95.44 79 ASP A CA 1
ATOM 600 C C . ASP A 1 79 ? 6.448 -17.005 -11.157 1.00 95.44 79 ASP A C 1
ATOM 602 O O . ASP A 1 79 ? 5.885 -16.762 -10.090 1.00 95.44 79 ASP A O 1
ATOM 606 N N . ASP A 1 80 ? 7.592 -17.681 -11.215 1.00 94.19 80 ASP A N 1
ATOM 607 C CA . ASP A 1 80 ? 8.280 -18.234 -10.051 1.00 94.19 80 ASP A CA 1
ATOM 608 C C . ASP A 1 80 ? 8.826 -17.162 -9.093 1.00 94.19 80 ASP A C 1
ATOM 610 O O . ASP A 1 80 ? 9.041 -17.453 -7.917 1.00 94.19 80 ASP A O 1
ATOM 614 N N . VAL A 1 81 ? 9.017 -15.926 -9.561 1.00 95.06 81 VAL A N 1
ATOM 615 C CA . VAL A 1 81 ? 9.331 -14.759 -8.724 1.00 95.06 81 VAL A CA 1
ATOM 616 C C . VAL A 1 81 ? 8.067 -13.954 -8.437 1.00 95.06 81 VAL A C 1
ATOM 618 O O . VAL A 1 81 ? 7.775 -13.672 -7.276 1.00 95.06 81 VAL A O 1
ATOM 621 N N . ARG A 1 82 ? 7.297 -13.623 -9.479 1.00 95.50 82 ARG A N 1
ATOM 622 C CA . ARG A 1 82 ? 6.119 -12.749 -9.414 1.00 95.50 82 ARG A CA 1
ATOM 623 C C . ARG A 1 82 ? 5.075 -13.235 -8.418 1.00 95.50 82 ARG A C 1
ATOM 625 O O . ARG A 1 82 ? 4.529 -12.420 -7.690 1.00 95.50 82 ARG A O 1
ATOM 632 N N . ASN A 1 83 ? 4.825 -14.542 -8.341 1.00 95.44 83 ASN A N 1
ATOM 633 C CA . ASN A 1 83 ? 3.802 -15.092 -7.446 1.00 95.44 83 ASN A CA 1
ATOM 634 C C . ASN A 1 83 ? 4.133 -14.923 -5.950 1.00 95.44 83 ASN A C 1
ATOM 636 O O . ASN A 1 83 ? 3.263 -15.139 -5.111 1.00 95.44 83 ASN A O 1
ATOM 640 N N . ASN A 1 84 ? 5.365 -14.525 -5.611 1.00 95.38 84 ASN A N 1
ATOM 641 C CA . ASN A 1 84 ? 5.774 -14.197 -4.243 1.00 95.38 84 ASN A CA 1
ATOM 642 C C . ASN A 1 84 ? 5.685 -12.693 -3.935 1.00 95.38 84 ASN A C 1
ATOM 644 O O . ASN A 1 84 ? 6.009 -12.277 -2.825 1.00 95.38 84 ASN A O 1
ATOM 648 N N . LEU A 1 85 ? 5.293 -11.874 -4.913 1.00 95.56 85 LEU A N 1
ATOM 649 C CA . LEU A 1 85 ? 5.227 -10.423 -4.806 1.00 95.56 85 LEU A CA 1
ATOM 650 C C . LEU A 1 85 ? 3.792 -9.954 -5.049 1.00 95.56 85 LEU A C 1
ATOM 652 O O . LEU A 1 85 ? 3.076 -10.470 -5.903 1.00 95.56 85 LEU A O 1
ATOM 656 N N . SER A 1 86 ? 3.380 -8.937 -4.301 1.00 95.00 86 SER A N 1
ATOM 657 C CA . SER A 1 86 ? 2.121 -8.233 -4.523 1.00 95.00 86 SER A CA 1
ATOM 658 C C . SER A 1 86 ? 2.389 -6.738 -4.508 1.00 95.00 86 SER A C 1
ATOM 660 O O . SER A 1 86 ? 3.171 -6.251 -3.690 1.00 95.00 86 SER A O 1
ATOM 662 N N . VAL A 1 87 ? 1.748 -6.016 -5.423 1.00 96.38 87 VAL A N 1
ATOM 663 C CA . VAL A 1 87 ? 1.832 -4.560 -5.502 1.00 96.38 87 VAL A CA 1
ATOM 664 C C . VAL A 1 87 ? 0.531 -3.985 -4.959 1.00 96.38 87 VAL A C 1
ATOM 666 O O . VAL A 1 87 ? -0.538 -4.209 -5.524 1.00 96.38 87 VAL A O 1
ATOM 669 N N . VAL A 1 88 ? 0.628 -3.236 -3.862 1.00 97.00 88 VAL A N 1
ATOM 670 C CA . VAL A 1 88 ? -0.496 -2.514 -3.257 1.00 97.00 88 VAL A CA 1
ATOM 671 C C . VAL A 1 88 ? -0.218 -1.024 -3.377 1.00 97.00 88 VAL A C 1
ATOM 673 O O . VAL A 1 88 ? 0.810 -0.543 -2.902 1.00 97.00 88 VAL A O 1
ATOM 676 N N . ILE A 1 89 ? -1.129 -0.296 -4.023 1.00 96.44 89 ILE A N 1
ATOM 677 C CA . ILE A 1 89 ? -1.000 1.143 -4.260 1.00 96.44 89 ILE A CA 1
ATOM 678 C C . ILE A 1 89 ? -2.161 1.853 -3.575 1.00 96.44 89 ILE A C 1
ATOM 680 O O . ILE A 1 89 ? -3.323 1.584 -3.868 1.00 96.44 89 ILE A O 1
ATOM 684 N N . PHE A 1 90 ? -1.837 2.792 -2.689 1.00 95.50 90 PHE A N 1
ATOM 685 C CA . PHE A 1 90 ? -2.802 3.748 -2.158 1.00 95.50 90 PHE A CA 1
ATOM 686 C C . PHE A 1 90 ? -2.877 4.939 -3.111 1.00 95.50 90 PHE A C 1
ATOM 688 O O . PHE A 1 90 ? -2.015 5.820 -3.094 1.00 95.50 90 PHE A O 1
ATOM 695 N N . ASP A 1 91 ? -3.878 4.925 -3.986 1.00 94.19 91 ASP A N 1
ATOM 696 C CA . ASP A 1 91 ? -4.028 5.913 -5.049 1.00 94.19 91 ASP A CA 1
ATOM 697 C C . ASP A 1 91 ? -4.985 7.035 -4.645 1.00 94.19 91 ASP A C 1
ATOM 699 O O . ASP A 1 91 ? -6.203 6.888 -4.673 1.00 94.19 91 ASP A O 1
ATOM 703 N N . THR A 1 92 ? -4.428 8.182 -4.273 1.00 89.81 92 THR A N 1
ATOM 704 C CA . THR A 1 92 ? -5.219 9.361 -3.899 1.00 89.81 92 THR A CA 1
ATOM 705 C C . THR A 1 92 ? -5.713 10.171 -5.097 1.00 89.81 92 THR A C 1
ATOM 707 O O . THR A 1 92 ? -6.584 11.020 -4.926 1.00 89.81 92 THR A O 1
ATOM 710 N N . MET A 1 93 ? -5.154 9.947 -6.291 1.00 90.31 93 MET A N 1
ATOM 711 C CA . MET A 1 93 ? -5.470 10.711 -7.505 1.00 90.31 93 MET A CA 1
ATOM 712 C C . MET A 1 93 ? -6.284 9.909 -8.527 1.00 90.31 93 MET A C 1
ATOM 714 O O . MET A 1 93 ? -6.666 10.481 -9.545 1.00 90.31 93 MET A O 1
ATOM 718 N N . ASP A 1 94 ? -6.527 8.624 -8.262 1.00 89.88 94 ASP A N 1
ATOM 719 C CA . ASP A 1 94 ? -7.283 7.690 -9.105 1.00 89.88 94 ASP A CA 1
ATOM 720 C C . ASP A 1 94 ? -6.761 7.615 -10.555 1.00 89.88 94 ASP A C 1
ATOM 722 O O . ASP A 1 94 ? -7.464 7.852 -11.537 1.00 89.88 94 ASP A O 1
ATOM 726 N N . ILE A 1 95 ? -5.471 7.306 -10.695 1.00 92.75 95 ILE A N 1
ATOM 727 C CA . ILE A 1 95 ? -4.757 7.223 -11.977 1.00 92.75 95 ILE A CA 1
ATOM 728 C C . ILE A 1 95 ? -4.246 5.814 -12.301 1.00 92.75 95 ILE A C 1
ATOM 730 O O . ILE A 1 95 ? -4.142 5.463 -13.479 1.00 92.75 95 ILE A O 1
ATOM 734 N N . PHE A 1 96 ? -3.932 4.987 -11.300 1.00 95.56 96 PHE A N 1
ATOM 735 C CA . PHE A 1 96 ? -3.288 3.684 -11.509 1.00 95.56 96 PHE A CA 1
ATOM 736 C C . PHE A 1 96 ? -4.265 2.614 -12.021 1.00 95.56 96 PHE A C 1
ATOM 738 O O . PHE A 1 96 ? -3.835 1.658 -12.666 1.00 95.56 96 PHE A O 1
ATOM 745 N N . TRP A 1 97 ? -5.583 2.789 -11.850 1.00 93.56 97 TRP A N 1
ATOM 746 C CA . TRP A 1 97 ? -6.584 1.885 -12.442 1.00 93.56 97 TRP A CA 1
ATOM 747 C C . TRP A 1 97 ? -6.468 1.807 -13.972 1.00 93.56 97 TRP A C 1
ATOM 749 O O . TRP A 1 97 ? -6.782 0.778 -14.575 1.00 93.56 97 TRP A O 1
ATOM 759 N N . SER A 1 98 ? -5.997 2.888 -14.604 1.00 92.75 98 SER A N 1
ATOM 760 C CA . SER A 1 98 ? -5.884 2.992 -16.058 1.00 92.75 98 SER A CA 1
ATOM 761 C C . SER A 1 98 ? -4.810 2.073 -16.650 1.00 92.75 98 SER A C 1
ATOM 763 O O . SER A 1 98 ? -4.892 1.758 -17.837 1.00 92.75 98 SER A O 1
ATOM 765 N N . MET A 1 99 ? -3.880 1.560 -15.830 1.00 95.31 99 MET A N 1
ATOM 766 C CA . MET A 1 99 ? -2.845 0.589 -16.225 1.00 95.31 99 MET A CA 1
ATOM 767 C C . MET A 1 99 ? -3.416 -0.737 -16.753 1.00 95.31 99 MET A C 1
ATOM 769 O O . MET A 1 99 ? -2.699 -1.523 -17.370 1.00 95.31 99 MET A O 1
ATOM 773 N N . LYS A 1 100 ? -4.711 -1.007 -16.541 1.00 95.06 100 LYS A N 1
ATOM 774 C CA . LYS A 1 100 ? -5.419 -2.116 -17.204 1.00 95.06 100 LYS A CA 1
ATOM 775 C C . LYS A 1 100 ? -5.416 -1.996 -18.723 1.00 95.06 100 LYS A C 1
ATOM 777 O O . LYS A 1 100 ? -5.507 -3.003 -19.420 1.00 95.06 100 LYS A O 1
ATOM 782 N N . ASN A 1 101 ? -5.361 -0.770 -19.230 1.00 94.12 101 ASN A N 1
ATOM 783 C CA . ASN A 1 101 ? -5.459 -0.480 -20.649 1.00 94.12 101 ASN A CA 1
ATOM 784 C C . ASN A 1 101 ? -4.071 -0.430 -21.281 1.00 94.12 101 ASN A C 1
ATOM 786 O O . ASN A 1 101 ? -3.096 -0.005 -20.665 1.00 94.12 101 ASN A O 1
ATOM 790 N N . MET A 1 102 ? -3.992 -0.818 -22.549 1.00 95.31 102 MET A N 1
ATOM 791 C CA . MET A 1 102 ? -2.757 -0.693 -23.315 1.00 95.31 102 MET A CA 1
ATOM 792 C C . MET A 1 102 ? -2.480 0.778 -23.631 1.00 95.31 102 MET A C 1
ATOM 794 O O . MET A 1 102 ? -3.365 1.507 -24.083 1.00 95.31 102 MET A O 1
ATOM 798 N N . ASN A 1 103 ? -1.233 1.216 -23.456 1.00 93.50 103 ASN A N 1
ATOM 799 C CA . ASN A 1 103 ? -0.826 2.573 -23.817 1.00 93.50 103 ASN A CA 1
ATOM 800 C C . ASN A 1 103 ? -0.500 2.698 -25.318 1.00 93.50 103 ASN A C 1
ATOM 802 O O . ASN A 1 103 ? 0.650 2.897 -25.709 1.00 93.50 103 ASN A O 1
ATOM 806 N N . GLU A 1 104 ? -1.515 2.570 -26.173 1.00 94.38 104 GLU A N 1
ATOM 807 C CA . GLU A 1 104 ? -1.353 2.662 -27.634 1.00 94.38 104 GLU A CA 1
ATOM 808 C C . GLU A 1 104 ? -0.877 4.045 -28.090 1.00 94.38 104 GLU A C 1
ATOM 810 O O . GLU A 1 104 ? -0.121 4.165 -29.052 1.00 94.38 104 GLU A O 1
ATOM 815 N N . ARG A 1 105 ? -1.252 5.097 -27.351 1.00 94.12 105 ARG A N 1
ATOM 816 C CA . ARG A 1 105 ? -0.832 6.477 -27.640 1.00 94.12 105 ARG A CA 1
ATOM 817 C C . ARG A 1 105 ? 0.687 6.646 -27.615 1.00 94.12 105 ARG A C 1
ATOM 819 O O . ARG A 1 105 ? 1.205 7.505 -28.317 1.00 94.12 105 ARG A O 1
ATOM 826 N N . ALA A 1 106 ? 1.390 5.846 -26.814 1.00 92.69 106 ALA A N 1
ATOM 827 C CA . ALA A 1 106 ? 2.842 5.889 -26.679 1.00 92.69 106 ALA A CA 1
ATOM 828 C C . ALA A 1 106 ? 3.555 4.774 -27.464 1.00 92.69 106 ALA A C 1
ATOM 830 O O . ALA A 1 106 ? 4.701 4.461 -27.146 1.00 92.69 106 ALA A O 1
ATOM 831 N N . TYR A 1 107 ? 2.912 4.167 -28.471 1.00 94.50 107 TYR A N 1
ATOM 832 C CA . TYR A 1 107 ? 3.472 3.035 -29.219 1.00 94.50 107 TYR A CA 1
ATOM 833 C C . TYR A 1 107 ? 4.897 3.291 -29.733 1.00 94.50 107 TYR A C 1
ATOM 835 O O . TYR A 1 107 ? 5.785 2.486 -29.470 1.00 94.50 107 TYR A O 1
ATOM 843 N N . GLU A 1 108 ? 5.137 4.416 -30.415 1.00 96.25 108 GLU A N 1
ATOM 844 C CA . GLU A 1 108 ? 6.456 4.741 -30.981 1.00 96.25 108 GLU A CA 1
ATOM 845 C C . GLU A 1 108 ? 7.531 4.898 -29.900 1.00 96.25 108 GLU A C 1
ATOM 847 O O . GLU A 1 108 ? 8.642 4.387 -30.046 1.00 96.25 108 GLU A O 1
ATOM 852 N N . LEU A 1 109 ? 7.184 5.549 -28.784 1.00 93.88 109 LEU A N 1
ATOM 853 C CA . LEU A 1 109 ? 8.079 5.701 -27.642 1.00 93.88 109 LEU A CA 1
ATOM 854 C C . LEU A 1 109 ? 8.391 4.342 -27.013 1.00 93.88 109 LEU A C 1
ATOM 856 O O . LEU A 1 109 ? 9.545 4.032 -26.758 1.00 93.88 109 LEU A O 1
ATOM 860 N N . LEU A 1 110 ? 7.388 3.497 -26.785 1.00 93.50 110 LEU A N 1
ATOM 861 C CA . LEU A 1 110 ? 7.618 2.160 -26.241 1.00 93.50 110 LEU A CA 1
ATOM 862 C C . LEU A 1 110 ? 8.492 1.330 -27.188 1.00 93.50 110 LEU A C 1
ATOM 864 O O . LEU A 1 110 ? 9.468 0.725 -26.745 1.00 93.50 110 LEU A O 1
ATOM 868 N N . ALA A 1 111 ? 8.221 1.384 -28.492 1.00 94.75 111 ALA A N 1
ATOM 869 C CA . ALA A 1 111 ? 9.004 0.692 -29.505 1.00 94.75 111 ALA A CA 1
ATOM 870 C C . ALA A 1 111 ? 10.471 1.156 -29.526 1.00 94.75 111 ALA A C 1
ATOM 872 O O . ALA A 1 111 ? 11.368 0.316 -29.622 1.00 94.75 111 ALA A O 1
ATOM 873 N N . SER A 1 112 ? 10.748 2.455 -29.345 1.00 92.38 112 SER A N 1
ATOM 874 C CA . SER A 1 112 ? 12.126 2.968 -29.251 1.00 92.38 112 SER A CA 1
ATOM 875 C C . SER A 1 112 ? 12.872 2.468 -28.005 1.00 92.38 112 SER A C 1
ATOM 877 O O . SER A 1 112 ? 14.101 2.527 -27.941 1.00 92.38 112 SER A O 1
ATOM 879 N N . TRP A 1 113 ? 12.140 1.970 -27.008 1.00 91.31 113 TRP A N 1
ATOM 880 C CA . TRP A 1 113 ? 12.672 1.306 -25.819 1.00 91.31 113 TRP A CA 1
ATOM 881 C C . TRP A 1 113 ? 12.640 -0.226 -25.918 1.00 91.31 113 TRP A C 1
ATOM 883 O O . TRP A 1 113 ? 13.037 -0.897 -24.969 1.00 91.31 113 TRP A O 1
ATOM 893 N N . GLY A 1 114 ? 12.222 -0.789 -27.057 1.00 91.19 114 GLY A N 1
ATOM 894 C CA . GLY A 1 114 ? 12.073 -2.236 -27.247 1.00 91.19 114 GLY A CA 1
ATOM 895 C C . GLY A 1 114 ? 10.864 -2.831 -26.517 1.00 91.19 114 GLY A C 1
ATOM 896 O O . GLY A 1 114 ? 10.791 -4.042 -26.325 1.00 91.19 114 GLY A O 1
ATOM 897 N N . LEU A 1 115 ? 9.922 -1.986 -26.100 1.00 93.00 115 LEU A N 1
ATOM 898 C CA . LEU A 1 115 ? 8.710 -2.353 -25.381 1.00 93.00 115 LEU A CA 1
ATOM 899 C C . LEU A 1 115 ? 7.508 -2.378 -26.330 1.00 93.00 115 LEU A C 1
ATOM 901 O O . LEU A 1 115 ? 7.507 -1.771 -27.401 1.00 93.00 115 LEU A O 1
ATOM 905 N N . LYS A 1 116 ? 6.453 -3.077 -25.914 1.00 94.06 116 LYS A N 1
ATOM 906 C CA . LYS A 1 116 ? 5.153 -3.088 -26.592 1.00 94.0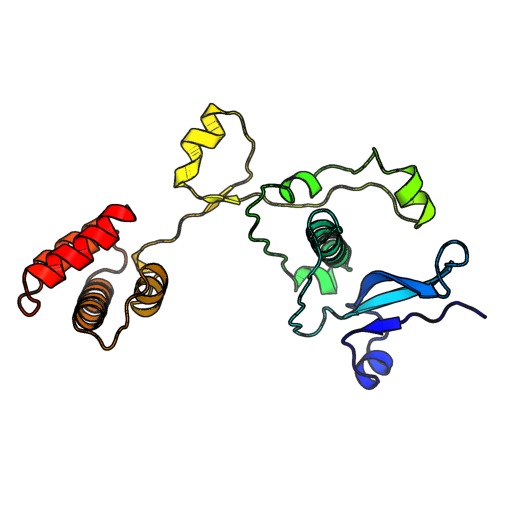6 116 LYS A CA 1
ATOM 907 C C . LYS A 1 116 ? 4.088 -2.567 -25.632 1.00 94.06 116 LYS A C 1
ATOM 909 O O . LYS A 1 116 ? 4.176 -2.891 -24.444 1.00 94.06 116 LYS A O 1
ATOM 914 N N . PRO A 1 117 ? 3.078 -1.821 -26.113 1.00 95.06 117 PRO A N 1
ATOM 915 C CA . PRO A 1 117 ? 1.920 -1.511 -25.291 1.00 95.06 117 PRO A CA 1
ATOM 916 C C . PRO A 1 117 ? 1.284 -2.794 -24.766 1.00 95.06 117 PRO A C 1
ATOM 918 O O . PRO A 1 117 ? 1.097 -3.759 -25.508 1.00 95.06 117 PRO A O 1
ATOM 921 N N . LYS A 1 118 ? 0.953 -2.796 -23.480 1.00 95.31 118 LYS A N 1
ATOM 922 C CA . LYS A 1 118 ? 0.200 -3.866 -22.834 1.00 95.31 118 LYS A CA 1
ATOM 923 C C . LYS A 1 118 ? -0.551 -3.308 -21.636 1.00 95.31 118 LYS A C 1
ATOM 925 O O . LYS A 1 118 ? -0.161 -2.278 -21.095 1.00 95.31 118 LYS A O 1
ATOM 930 N N . GLY A 1 119 ? -1.627 -3.991 -21.275 1.00 96.00 119 GLY A N 1
ATOM 931 C CA . GLY A 1 119 ? -2.359 -3.757 -20.041 1.00 96.00 119 GLY A CA 1
ATOM 932 C C . GLY A 1 119 ? -1.891 -4.713 -18.952 1.00 96.00 119 GLY A C 1
ATOM 933 O O . GLY A 1 119 ? -1.315 -5.766 -19.242 1.00 96.00 119 GLY A O 1
ATOM 934 N N . PHE A 1 120 ? -2.167 -4.353 -17.706 1.00 95.94 120 PHE A N 1
ATOM 935 C CA . PHE A 1 120 ? -1.789 -5.127 -16.530 1.00 95.94 120 PHE A CA 1
ATOM 936 C C . PHE A 1 120 ? -3.015 -5.560 -15.718 1.00 95.94 120 PHE A C 1
ATOM 938 O O . PHE A 1 120 ? -4.038 -4.873 -15.739 1.00 95.94 120 PHE A O 1
ATOM 945 N N . PRO A 1 121 ? -2.938 -6.685 -14.982 1.00 94.50 121 PRO A N 1
ATOM 946 C CA . PRO A 1 121 ? -4.041 -7.191 -14.168 1.00 94.50 121 PRO A CA 1
ATOM 947 C C . PRO A 1 121 ? -4.200 -6.370 -12.878 1.00 94.50 121 PRO A C 1
ATOM 949 O O . PRO A 1 121 ? -3.957 -6.851 -11.774 1.00 94.50 121 PRO A O 1
ATOM 952 N N . VAL A 1 122 ? -4.592 -5.106 -13.015 1.00 95.56 122 VAL A N 1
ATOM 953 C CA . VAL A 1 122 ? -4.849 -4.212 -11.883 1.00 95.56 122 VAL A CA 1
ATOM 954 C C . VAL A 1 122 ? -6.257 -4.449 -11.360 1.00 95.56 122 VAL A C 1
ATOM 956 O O . VAL A 1 122 ? -7.203 -4.538 -12.138 1.00 95.56 122 VAL A O 1
ATOM 959 N N . ARG A 1 123 ? -6.399 -4.514 -10.036 1.00 96.00 123 ARG A N 1
ATOM 960 C CA . ARG A 1 123 ? -7.692 -4.551 -9.355 1.00 96.00 123 ARG A CA 1
ATOM 961 C C . ARG A 1 123 ? -7.890 -3.246 -8.589 1.00 96.00 123 ARG A C 1
ATOM 963 O O . ARG A 1 123 ? -7.277 -3.046 -7.546 1.00 96.00 123 ARG A O 1
ATOM 970 N N . ASN A 1 124 ? -8.735 -2.370 -9.115 1.00 95.31 124 ASN A N 1
ATOM 971 C CA . ASN A 1 124 ? -9.164 -1.143 -8.464 1.00 95.31 124 ASN A CA 1
ATOM 972 C C . ASN A 1 124 ? -10.216 -1.473 -7.400 1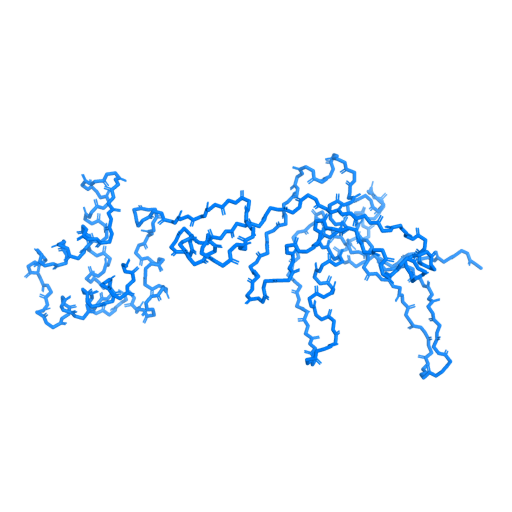.00 95.31 124 ASN A C 1
ATOM 974 O O . ASN A 1 124 ? -11.313 -1.934 -7.724 1.00 95.31 124 ASN A O 1
ATOM 978 N N . ILE A 1 125 ? -9.872 -1.269 -6.133 1.00 96.62 125 ILE A N 1
ATOM 979 C CA . ILE A 1 125 ? -10.746 -1.547 -4.994 1.00 96.62 125 ILE A CA 1
ATOM 980 C C . ILE A 1 125 ? -11.044 -0.226 -4.301 1.00 96.62 125 ILE A C 1
ATOM 982 O O . ILE A 1 125 ? -10.123 0.486 -3.909 1.00 96.62 125 ILE A O 1
ATOM 986 N N . ILE A 1 126 ? -12.326 0.072 -4.115 1.00 95.56 126 ILE A N 1
ATOM 987 C CA . ILE A 1 126 ? -12.770 1.325 -3.498 1.00 95.56 126 ILE A CA 1
ATOM 988 C C . ILE A 1 126 ? -13.309 1.081 -2.084 1.00 95.56 126 ILE A C 1
ATOM 990 O O . ILE A 1 126 ? -13.815 -0.008 -1.797 1.00 95.56 126 ILE A O 1
ATOM 994 N N . PRO A 1 127 ? -13.259 2.077 -1.185 1.00 94.31 127 PRO A N 1
ATOM 995 C CA . PRO A 1 127 ? -13.966 2.005 0.087 1.00 94.31 127 PRO A CA 1
ATOM 996 C C . PRO A 1 127 ? -15.464 1.746 -0.120 1.00 94.31 127 PRO A C 1
ATOM 998 O O . PRO A 1 127 ? -16.109 2.418 -0.926 1.00 94.31 127 PRO A O 1
ATOM 1001 N N . ALA A 1 128 ? -16.036 0.807 0.637 1.00 95.06 128 ALA A N 1
ATOM 1002 C CA . ALA A 1 128 ? -17.441 0.412 0.505 1.00 95.06 128 ALA A CA 1
ATOM 1003 C C . ALA A 1 128 ? -18.421 1.596 0.627 1.00 95.06 128 ALA A C 1
ATOM 1005 O O . ALA A 1 128 ? -19.422 1.637 -0.087 1.00 95.06 128 ALA A O 1
ATOM 1006 N N . GLY A 1 129 ? -18.103 2.591 1.463 1.00 92.38 129 GLY A N 1
ATOM 1007 C CA . GLY A 1 129 ? -18.906 3.809 1.627 1.00 92.38 129 GLY A CA 1
ATOM 1008 C C . GLY A 1 129 ? -18.979 4.703 0.380 1.00 92.38 129 GLY A C 1
ATOM 1009 O O . GLY A 1 129 ? -19.916 5.483 0.249 1.00 92.38 129 GLY A O 1
ATOM 1010 N N . LEU A 1 130 ? -18.046 4.568 -0.572 1.00 93.75 130 LEU A N 1
ATOM 1011 C CA . LEU A 1 130 ? -18.062 5.329 -1.828 1.00 93.75 130 LEU A CA 1
ATOM 1012 C C . LEU A 1 130 ? -18.896 4.663 -2.928 1.00 93.75 130 LEU A C 1
ATOM 1014 O O . LEU A 1 130 ? -19.159 5.296 -3.952 1.00 93.75 130 LEU A O 1
ATOM 1018 N N . LYS A 1 131 ? -19.359 3.424 -2.717 1.00 96.25 131 LYS A N 1
ATOM 1019 C CA . LYS A 1 131 ? -20.145 2.666 -3.699 1.00 96.25 131 LYS A CA 1
ATOM 1020 C C . LYS A 1 131 ? -21.310 3.470 -4.304 1.00 96.25 131 LYS A C 1
ATOM 1022 O O . LYS A 1 131 ? -21.410 3.486 -5.529 1.00 96.25 131 LYS A O 1
ATOM 1027 N N . PRO A 1 132 ? -22.157 4.179 -3.525 1.00 96.81 132 PRO A N 1
ATOM 1028 C CA . PRO A 1 132 ? -23.289 4.909 -4.099 1.00 96.81 132 PRO A CA 1
ATOM 1029 C C . PRO A 1 132 ? -22.867 6.021 -5.066 1.00 96.81 132 PRO A C 1
ATOM 1031 O O . PRO A 1 132 ? -23.555 6.266 -6.052 1.00 96.81 132 PRO A O 1
ATOM 1034 N N . ILE A 1 133 ? -21.736 6.684 -4.796 1.00 95.88 133 ILE A N 1
ATOM 1035 C CA . ILE A 1 133 ? -21.199 7.747 -5.656 1.00 95.88 133 ILE A CA 1
ATOM 1036 C C . ILE A 1 133 ? -20.678 7.136 -6.956 1.00 95.88 133 ILE A C 1
ATOM 1038 O O . ILE A 1 133 ? -21.038 7.599 -8.032 1.00 95.88 133 ILE A O 1
ATOM 1042 N N . TYR A 1 134 ? -19.887 6.065 -6.862 1.00 95.19 134 TYR A N 1
ATO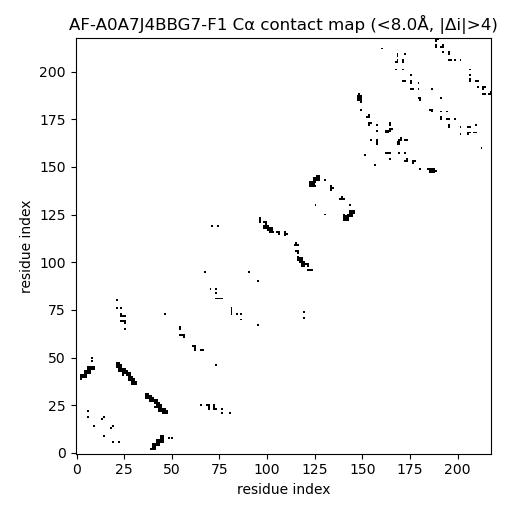M 1043 C CA . TYR A 1 134 ? -19.335 5.388 -8.037 1.00 95.19 134 TYR A CA 1
ATOM 1044 C C . TYR A 1 134 ? -20.434 4.826 -8.943 1.00 95.19 134 TYR A C 1
ATOM 1046 O O . TYR A 1 134 ? -20.397 5.045 -10.151 1.00 95.19 134 TYR A O 1
ATOM 1054 N N . ASP A 1 135 ? -21.442 4.170 -8.362 1.00 96.44 135 ASP A N 1
ATOM 1055 C CA . ASP A 1 135 ? -22.573 3.628 -9.117 1.00 96.44 135 ASP A CA 1
ATOM 1056 C C . ASP A 1 135 ? -23.383 4.741 -9.803 1.00 96.44 135 ASP A C 1
ATOM 1058 O O . ASP A 1 135 ? -23.775 4.596 -10.960 1.00 96.44 135 ASP A O 1
ATOM 1062 N N . LYS A 1 136 ? -23.621 5.864 -9.109 1.00 97.38 136 LYS A N 1
ATOM 1063 C CA . LYS A 1 136 ? -24.368 7.010 -9.647 1.00 97.38 136 LYS A CA 1
ATOM 1064 C C . LYS A 1 136 ? -23.643 7.676 -10.818 1.00 97.38 136 LYS A C 1
ATOM 1066 O O . LYS A 1 136 ? -24.286 8.030 -11.802 1.00 97.38 136 LYS A O 1
ATOM 1071 N N . GLU A 1 137 ? -22.331 7.855 -10.701 1.00 95.88 137 GLU A N 1
ATOM 1072 C CA . GLU A 1 137 ? -21.502 8.509 -11.721 1.00 95.88 137 GLU A CA 1
ATOM 1073 C C . GLU A 1 137 ? -21.042 7.535 -12.827 1.00 95.88 137 GLU A C 1
ATOM 1075 O O . GLU A 1 137 ? -20.388 7.944 -13.784 1.00 95.88 137 GLU A O 1
ATOM 1080 N N . GLY A 1 138 ? -21.380 6.243 -12.722 1.00 94.19 138 GLY A N 1
ATOM 1081 C CA . GLY A 1 138 ? -21.001 5.221 -13.702 1.00 94.19 138 GLY A CA 1
ATOM 1082 C C . GLY A 1 138 ? -19.499 4.921 -13.736 1.00 94.19 138 GLY A C 1
ATOM 1083 O O . GLY A 1 138 ? -18.981 4.497 -14.770 1.00 94.19 138 GLY A O 1
ATOM 1084 N N . ILE A 1 139 ? -18.789 5.156 -12.628 1.00 91.06 139 ILE A N 1
ATOM 1085 C CA . ILE A 1 139 ? -17.341 4.948 -12.525 1.00 91.06 139 ILE A CA 1
ATOM 1086 C C . ILE A 1 139 ? -17.071 3.470 -12.198 1.00 91.06 139 ILE A C 1
ATOM 1088 O O . ILE A 1 139 ? -17.544 2.977 -11.171 1.00 91.06 139 ILE A O 1
ATOM 1092 N N . PRO A 1 140 ? -16.309 2.740 -13.032 1.00 91.62 140 PRO A N 1
ATOM 1093 C CA . PRO A 1 140 ? -16.059 1.322 -12.813 1.00 91.62 140 PRO A CA 1
ATOM 1094 C C . PRO A 1 140 ? -15.050 1.074 -11.681 1.00 91.62 140 PRO A C 1
ATOM 1096 O O . PRO A 1 140 ? -14.026 1.747 -11.567 1.00 91.62 140 PRO A O 1
ATOM 1099 N N . TYR A 1 141 ? -15.299 0.029 -10.895 1.00 95.00 141 TYR A N 1
ATOM 1100 C CA . TYR A 1 141 ? -14.406 -0.507 -9.863 1.00 95.00 141 TYR A CA 1
ATOM 1101 C C . TYR A 1 141 ? -14.489 -2.044 -9.865 1.00 95.00 141 TYR A C 1
ATOM 1103 O O . TYR A 1 141 ? -15.470 -2.614 -10.338 1.00 95.00 141 TYR A O 1
ATOM 1111 N N . ASP A 1 142 ? -13.474 -2.734 -9.338 1.00 96.19 142 ASP A N 1
ATOM 1112 C CA . ASP A 1 142 ? -13.381 -4.209 -9.363 1.00 96.19 142 ASP A CA 1
ATOM 1113 C C . ASP A 1 142 ? -13.630 -4.864 -7.997 1.00 96.19 142 ASP A C 1
ATOM 1115 O O . ASP A 1 142 ? -13.507 -6.084 -7.819 1.00 96.19 142 ASP A O 1
ATOM 1119 N N . GLY A 1 143 ? -13.890 -4.057 -6.977 1.00 96.38 143 GLY A N 1
ATOM 1120 C CA . GLY A 1 143 ? -14.126 -4.551 -5.636 1.00 96.38 143 GLY A CA 1
ATOM 1121 C C . GLY A 1 143 ? -14.375 -3.442 -4.638 1.00 96.38 143 GLY A C 1
ATOM 1122 O O . GLY A 1 143 ? -14.105 -2.269 -4.891 1.00 96.38 143 GLY A O 1
ATOM 1123 N N . LEU A 1 144 ? -14.869 -3.860 -3.482 1.00 97.19 144 LEU A N 1
ATOM 1124 C CA . LEU A 1 144 ? -15.067 -3.006 -2.326 1.00 97.19 144 LEU A CA 1
ATOM 1125 C C . LEU A 1 144 ? -14.140 -3.472 -1.209 1.00 97.19 144 LEU A C 1
ATOM 1127 O O . LEU A 1 144 ? -13.914 -4.675 -1.053 1.00 97.19 144 LEU A O 1
ATOM 1131 N N . ILE A 1 145 ? -13.648 -2.527 -0.420 1.00 95.25 145 ILE A N 1
ATOM 1132 C CA . ILE A 1 145 ? -12.959 -2.796 0.837 1.00 95.25 145 ILE A CA 1
ATOM 1133 C C . ILE A 1 145 ? -13.691 -2.104 1.981 1.00 95.25 145 ILE A C 1
ATOM 1135 O O . ILE A 1 145 ? -14.143 -0.964 1.864 1.00 95.25 145 ILE A O 1
ATOM 1139 N N . ALA A 1 146 ? -13.815 -2.817 3.091 1.00 93.75 146 ALA A N 1
ATOM 1140 C CA . ALA A 1 146 ? -14.281 -2.295 4.361 1.00 93.75 146 ALA A CA 1
ATOM 1141 C C . ALA A 1 146 ? -13.440 -2.943 5.459 1.00 93.75 146 ALA A C 1
ATOM 1143 O O . ALA A 1 146 ? -13.082 -4.116 5.348 1.00 93.75 146 ALA A O 1
ATOM 1144 N N . ILE A 1 147 ? -13.127 -2.175 6.495 1.00 91.94 147 ILE A N 1
ATOM 1145 C CA . ILE A 1 147 ? -12.413 -2.665 7.672 1.00 91.94 147 ILE A CA 1
ATOM 1146 C C . ILE A 1 147 ? -13.454 -2.888 8.758 1.00 91.94 147 ILE A C 1
ATOM 1148 O O . ILE A 1 147 ? -14.283 -2.010 9.011 1.00 91.94 147 ILE A O 1
ATOM 1152 N N . LYS A 1 148 ? -13.441 -4.062 9.388 1.00 93.50 148 LYS A N 1
ATOM 1153 C CA . LYS A 1 148 ? -14.346 -4.325 10.505 1.00 93.50 148 LYS A CA 1
ATOM 1154 C C . LYS A 1 148 ? -13.845 -3.570 11.742 1.00 93.50 148 LYS A C 1
ATOM 1156 O O . LYS A 1 148 ? -12.690 -3.764 12.114 1.00 93.50 148 LYS A O 1
ATOM 1161 N N . PRO A 1 149 ? -14.689 -2.785 12.438 1.00 95.38 149 PRO A N 1
ATOM 1162 C CA . PRO A 1 149 ? -14.277 -2.083 13.657 1.00 95.38 149 PRO A CA 1
ATOM 1163 C C . PRO A 1 149 ? -13.685 -3.007 14.730 1.00 95.38 149 PRO A C 1
ATOM 1165 O O . PRO A 1 149 ? -12.778 -2.610 15.455 1.00 95.38 149 PRO A O 1
ATOM 1168 N N . SER A 1 150 ? -14.145 -4.259 14.789 1.00 96.06 150 SER A N 1
ATOM 1169 C CA . SER A 1 150 ? -13.635 -5.277 15.710 1.00 96.06 150 SER A CA 1
ATOM 1170 C C . SER A 1 150 ? -12.258 -5.850 15.380 1.00 96.06 150 SER A C 1
ATOM 1172 O O . SER A 1 150 ? -11.694 -6.557 16.211 1.00 96.06 150 SER A O 1
ATOM 1174 N N . GLU A 1 151 ? -11.724 -5.598 14.184 1.00 95.31 151 GLU A N 1
ATOM 1175 C CA . GLU A 1 151 ? -10.360 -5.999 13.808 1.00 95.31 151 GLU A CA 1
ATOM 1176 C C . GLU A 1 151 ? -9.313 -4.961 14.236 1.00 95.31 151 GLU A C 1
ATOM 1178 O O . GLU A 1 151 ? -8.123 -5.265 14.234 1.00 95.31 151 GLU A O 1
ATOM 1183 N N . LEU A 1 152 ? -9.749 -3.760 14.628 1.00 96.25 152 LEU A N 1
ATOM 1184 C CA . LEU A 1 152 ? -8.876 -2.663 15.027 1.00 96.25 152 LEU A CA 1
ATOM 1185 C C . LEU A 1 152 ? -8.569 -2.711 16.528 1.00 96.25 152 LEU A C 1
ATOM 1187 O O . LEU A 1 152 ? -9.461 -2.784 17.379 1.00 96.25 152 LEU A O 1
ATOM 1191 N N . LEU A 1 153 ? -7.280 -2.641 16.850 1.00 96.56 153 LEU A N 1
ATOM 1192 C CA . LEU A 1 153 ? -6.768 -2.553 18.210 1.00 96.56 153 LEU A CA 1
ATOM 1193 C C . LEU A 1 153 ? -6.955 -1.132 18.768 1.00 96.56 153 LEU A C 1
ATOM 1195 O O . LEU A 1 153 ? -7.098 -0.173 18.006 1.00 96.56 153 LEU A O 1
ATOM 1199 N N . PRO A 1 154 ? -6.882 -0.944 20.102 1.00 97.00 154 PRO A N 1
ATOM 1200 C CA . PRO A 1 154 ? -6.892 0.391 20.701 1.00 97.00 154 PRO A CA 1
ATOM 1201 C C . PRO A 1 154 ? -5.884 1.359 20.070 1.00 97.00 154 PRO A C 1
ATOM 1203 O O . PRO A 1 154 ? -6.207 2.521 19.843 1.00 97.00 154 PRO A O 1
ATOM 1206 N N . GLY A 1 155 ? -4.683 0.865 19.750 1.00 97.56 155 GLY A N 1
ATOM 1207 C CA . GLY A 1 155 ? -3.634 1.649 19.098 1.00 97.56 155 GLY A CA 1
ATOM 1208 C C . GLY A 1 155 ? -4.000 2.114 17.688 1.00 97.56 155 GLY A C 1
ATOM 1209 O O . GLY A 1 155 ? -3.643 3.228 17.318 1.00 97.56 155 GLY A O 1
ATOM 1210 N N . ASP A 1 156 ? -4.762 1.320 16.933 1.00 96.94 156 ASP A N 1
ATOM 1211 C CA . ASP A 1 156 ? -5.190 1.685 15.578 1.00 96.94 156 ASP A CA 1
ATOM 1212 C C . ASP A 1 156 ? -6.215 2.825 15.618 1.00 96.94 156 ASP A C 1
ATOM 1214 O O . ASP A 1 156 ? -6.123 3.797 14.864 1.00 96.94 156 ASP A O 1
ATOM 1218 N N . TRP A 1 157 ? -7.162 2.754 16.557 1.00 96.69 157 TRP A N 1
ATOM 1219 C CA . TRP A 1 157 ? -8.121 3.832 16.805 1.00 96.69 157 TRP A CA 1
ATOM 1220 C C . TRP A 1 157 ? -7.448 5.095 17.334 1.00 96.69 157 TRP A C 1
ATOM 1222 O O . TRP A 1 157 ? -7.772 6.198 16.895 1.00 96.69 157 TRP A O 1
ATOM 1232 N N . ALA A 1 158 ? -6.494 4.937 18.252 1.00 97.44 158 ALA A N 1
ATOM 1233 C CA . ALA A 1 158 ? -5.731 6.045 18.806 1.00 97.44 158 ALA A CA 1
ATOM 1234 C C . ALA A 1 158 ? -4.948 6.776 17.710 1.00 97.44 158 ALA A C 1
ATOM 1236 O O . ALA A 1 158 ? -5.025 7.998 17.621 1.00 97.44 158 ALA A O 1
ATOM 1237 N N . LEU A 1 159 ? -4.286 6.032 16.817 1.00 97.00 159 LEU A N 1
ATOM 1238 C CA . LEU A 1 159 ? -3.616 6.587 15.642 1.00 97.00 159 LEU A CA 1
ATOM 1239 C C . LEU A 1 159 ? -4.601 7.312 14.713 1.00 97.00 159 LEU A C 1
ATOM 1241 O O . LEU A 1 159 ? -4.316 8.413 14.254 1.00 97.00 159 LEU A O 1
ATOM 1245 N N . THR A 1 160 ? -5.767 6.712 14.458 1.00 94.88 160 THR A N 1
ATOM 1246 C CA . THR A 1 160 ? -6.796 7.274 13.565 1.00 94.88 160 THR A CA 1
ATOM 1247 C C . THR A 1 160 ? -7.339 8.611 14.073 1.00 94.88 160 THR A C 1
ATOM 1249 O O . THR A 1 160 ? -7.579 9.525 13.284 1.00 94.88 160 THR A O 1
ATOM 1252 N N . PHE A 1 161 ? -7.536 8.743 15.386 1.00 96.12 161 PHE A N 1
ATOM 1253 C CA . PHE A 1 161 ? -8.097 9.947 16.003 1.00 96.12 161 PHE A CA 1
ATOM 1254 C C . PHE A 1 161 ? -7.055 10.919 16.562 1.00 96.12 161 PHE A C 1
ATOM 1256 O O . PHE A 1 161 ? -7.457 11.936 17.134 1.00 96.12 161 PHE A O 1
ATOM 1263 N N . ASP A 1 162 ? -5.763 10.622 16.392 1.00 96.56 162 ASP A N 1
ATOM 1264 C CA . ASP A 1 162 ? -4.646 11.369 16.983 1.00 96.56 162 ASP A CA 1
ATOM 1265 C C . ASP A 1 162 ? -4.800 11.518 18.512 1.00 96.56 162 ASP A C 1
ATOM 1267 O O . ASP A 1 162 ? -4.769 12.608 19.081 1.00 96.56 162 ASP A O 1
ATOM 1271 N N . ILE A 1 163 ? -5.066 10.393 19.186 1.00 97.12 163 ILE A N 1
ATOM 1272 C CA . ILE A 1 163 ? -5.249 10.309 20.639 1.00 97.12 163 ILE A CA 1
ATOM 1273 C C . ILE A 1 163 ? -4.010 9.677 21.267 1.00 97.12 163 ILE A C 1
ATOM 1275 O O . ILE A 1 163 ? -3.580 8.588 20.890 1.00 97.12 163 ILE A O 1
ATOM 1279 N N . ASN A 1 164 ? -3.475 10.320 22.300 1.00 97.19 164 ASN A N 1
ATOM 1280 C CA . ASN A 1 164 ? -2.429 9.736 23.126 1.00 97.19 164 ASN A CA 1
ATOM 1281 C C . ASN A 1 164 ? -3.029 8.713 24.108 1.00 97.19 164 ASN A C 1
ATOM 1283 O O . ASN A 1 164 ? -3.849 9.070 24.954 1.00 97.19 164 ASN A O 1
ATOM 1287 N N . LEU A 1 165 ? -2.596 7.449 24.033 1.00 95.81 165 LEU A N 1
ATOM 1288 C CA . LEU A 1 165 ? -3.071 6.369 24.914 1.00 95.81 165 LEU A CA 1
ATOM 1289 C C . LEU A 1 165 ? -2.760 6.597 26.403 1.00 95.81 165 LEU A C 1
ATOM 1291 O O . LEU A 1 165 ? -3.433 6.028 27.256 1.00 95.81 165 LEU A O 1
ATOM 1295 N N . TYR A 1 166 ? -1.779 7.443 26.727 1.00 95.62 166 TYR A N 1
ATOM 1296 C CA . TYR A 1 166 ? -1.416 7.759 28.112 1.00 95.62 166 TYR A CA 1
ATOM 1297 C C . TYR A 1 166 ? -2.263 8.881 28.732 1.00 95.62 166 TYR A C 1
ATOM 1299 O O . TYR A 1 166 ? -2.151 9.146 29.928 1.00 95.62 166 TYR A O 1
ATOM 1307 N N . GLU A 1 167 ? -3.098 9.554 27.939 1.00 96.25 167 GLU A N 1
ATOM 1308 C CA . GLU A 1 167 ? -4.013 10.591 28.417 1.00 96.25 167 GLU A CA 1
ATOM 1309 C C . GLU A 1 167 ? -5.383 10.003 28.785 1.00 96.25 167 GLU A C 1
ATOM 1311 O O . GLU A 1 167 ? -5.747 8.936 28.285 1.00 96.25 167 GLU A O 1
ATOM 1316 N N . PRO A 1 168 ? -6.193 10.690 29.615 1.00 96.06 168 PRO A N 1
ATOM 1317 C CA . PRO A 1 168 ? -7.475 10.155 30.081 1.00 96.06 168 PRO A CA 1
ATOM 1318 C C . PRO A 1 168 ? -8.411 9.662 28.964 1.00 96.06 168 PRO A C 1
ATOM 1320 O O . PRO A 1 168 ? -8.989 8.579 29.065 1.00 96.06 168 PRO A O 1
ATOM 1323 N N . LEU A 1 169 ? -8.490 10.401 27.850 1.00 96.69 169 LEU A N 1
ATOM 1324 C CA . LEU A 1 169 ? -9.285 10.016 26.680 1.00 96.69 169 LEU A CA 1
ATOM 1325 C C . LEU A 1 169 ? -8.770 8.724 26.017 1.00 96.69 169 LEU A C 1
ATOM 1327 O O . LEU A 1 169 ? -9.566 7.898 25.570 1.00 96.69 169 LEU A O 1
ATOM 1331 N N . GLY A 1 170 ? -7.448 8.539 25.978 1.00 97.31 170 GLY A N 1
ATOM 1332 C CA . GLY A 1 170 ? -6.797 7.338 25.460 1.00 97.31 170 GLY A CA 1
ATOM 1333 C C . GLY A 1 170 ? -6.992 6.122 26.361 1.00 97.31 170 GLY A C 1
ATOM 1334 O O . GLY A 1 170 ? -7.314 5.043 25.867 1.00 97.31 170 GLY A O 1
ATOM 1335 N N . ILE A 1 171 ? -6.917 6.311 27.682 1.00 97.25 171 ILE A N 1
ATOM 1336 C CA . ILE A 1 171 ? -7.205 5.261 28.671 1.00 97.25 171 ILE A CA 1
ATOM 1337 C C . ILE A 1 171 ? -8.668 4.805 28.561 1.00 97.25 171 ILE A C 1
ATOM 1339 O O . ILE A 1 171 ? -8.954 3.606 28.626 1.00 97.25 171 ILE A O 1
ATOM 1343 N N . LEU A 1 172 ? -9.607 5.742 28.366 1.00 98.06 172 LEU A N 1
ATOM 1344 C CA . LEU A 1 172 ? -11.014 5.420 28.111 1.00 98.06 172 LEU A CA 1
ATOM 1345 C C . LEU A 1 172 ? -11.176 4.608 26.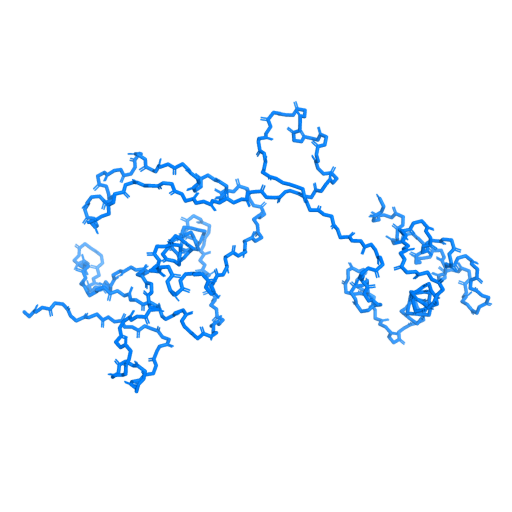817 1.00 98.06 172 LEU A C 1
ATOM 1347 O O . LEU A 1 172 ? -11.837 3.568 26.840 1.00 98.06 172 LEU A O 1
ATOM 1351 N N . LEU A 1 173 ? -10.561 5.051 25.715 1.00 98.06 173 LEU A N 1
ATOM 1352 C CA . LEU A 1 173 ? -10.578 4.337 24.436 1.00 98.06 173 LEU A CA 1
ATOM 1353 C C . LEU A 1 173 ? -10.070 2.899 24.593 1.00 98.06 173 LEU A C 1
ATOM 1355 O O . LEU A 1 173 ? -10.762 1.956 24.208 1.00 98.06 173 LEU A O 1
ATOM 1359 N N . GLU A 1 174 ? -8.896 2.721 25.200 1.00 97.75 174 GLU A N 1
ATOM 1360 C CA . GLU A 1 174 ? -8.311 1.400 25.418 1.00 97.75 174 GLU A CA 1
ATOM 1361 C C . GLU A 1 174 ? -9.229 0.510 26.253 1.00 97.75 174 GLU A C 1
ATOM 1363 O O . GLU A 1 174 ? -9.525 -0.622 25.860 1.00 97.75 174 GLU A O 1
ATOM 1368 N N . ARG A 1 175 ? -9.750 1.030 27.369 1.00 97.00 175 ARG A N 1
ATOM 1369 C CA . ARG A 1 175 ? -10.653 0.285 28.248 1.00 97.00 175 ARG A CA 1
ATOM 1370 C C . ARG A 1 175 ? -11.919 -0.166 27.522 1.00 97.00 175 ARG A C 1
ATOM 1372 O O . ARG A 1 175 ? -12.323 -1.318 27.694 1.00 97.00 175 ARG A O 1
ATOM 1379 N N . VAL A 1 176 ? -12.535 0.708 26.726 1.00 97.69 176 VAL A N 1
ATOM 1380 C CA . VAL A 1 176 ? -13.761 0.405 25.974 1.00 97.69 176 VAL A CA 1
ATOM 1381 C C . VAL A 1 176 ? -13.507 -0.669 24.923 1.00 97.69 176 VAL A C 1
ATOM 1383 O O . VAL A 1 176 ? -14.190 -1.696 24.930 1.00 97.69 176 VAL A O 1
ATOM 1386 N N . ILE A 1 177 ? -12.501 -0.478 24.064 1.00 97.69 177 ILE A N 1
ATOM 1387 C CA . ILE A 1 177 ? -12.189 -1.425 22.987 1.00 97.69 177 ILE A CA 1
ATOM 1388 C C . ILE A 1 177 ? -11.806 -2.786 23.575 1.00 97.69 177 ILE A C 1
ATOM 1390 O O . ILE A 1 177 ? -12.369 -3.806 23.186 1.00 97.69 177 ILE A O 1
ATOM 1394 N N . MET A 1 178 ? -10.942 -2.825 24.595 1.00 96.31 178 MET A N 1
ATOM 1395 C CA . MET A 1 178 ? -10.544 -4.083 25.238 1.00 96.31 178 MET A CA 1
ATOM 1396 C C . MET A 1 178 ? -11.714 -4.803 25.915 1.00 96.31 178 MET A C 1
ATOM 1398 O O . MET A 1 178 ? -11.758 -6.036 25.935 1.00 96.31 178 MET A O 1
ATOM 1402 N N . ARG A 1 179 ? -12.668 -4.062 26.490 1.00 95.75 179 ARG A N 1
ATOM 1403 C CA . ARG A 1 179 ? -13.868 -4.649 27.095 1.00 95.75 179 ARG A CA 1
ATOM 1404 C C . ARG A 1 179 ? -14.801 -5.225 26.030 1.00 95.75 179 ARG A C 1
ATOM 1406 O O . ARG A 1 179 ? -15.301 -6.334 26.228 1.00 95.75 179 ARG A O 1
ATOM 1413 N N . LEU A 1 180 ? -15.002 -4.521 24.914 1.00 96.38 180 LEU A N 1
ATOM 1414 C CA . LEU A 1 180 ? -15.795 -5.018 23.788 1.00 96.38 180 LEU A CA 1
ATOM 1415 C C . LEU A 1 180 ? -15.169 -6.261 23.165 1.00 96.38 180 LEU A C 1
ATOM 1417 O O . LEU A 1 180 ? -15.852 -7.280 23.082 1.00 96.38 180 LEU A O 1
ATOM 1421 N N . SER A 1 181 ? -13.872 -6.236 22.853 1.00 94.88 181 SER A N 1
ATOM 1422 C CA . SER A 1 181 ? -13.160 -7.371 22.248 1.00 94.88 181 SER A CA 1
ATOM 1423 C C . SER A 1 181 ? -13.154 -8.629 23.121 1.00 94.88 181 SER A C 1
ATOM 1425 O O . SER A 1 181 ? -13.096 -9.741 22.607 1.00 94.88 181 SER A O 1
ATOM 1427 N N . LYS A 1 182 ? -13.245 -8.489 24.453 1.00 94.88 182 LYS A N 1
ATOM 1428 C CA . LYS A 1 182 ? -13.394 -9.635 25.370 1.00 94.88 182 LYS A CA 1
ATOM 1429 C C . LYS A 1 182 ? -14.808 -10.218 25.393 1.00 94.88 182 LYS A C 1
ATOM 1431 O O . LYS A 1 182 ? -14.968 -11.397 25.693 1.00 94.88 182 LYS A O 1
ATOM 1436 N N . ARG A 1 183 ? -15.834 -9.397 25.150 1.00 94.12 183 ARG A N 1
ATOM 1437 C CA . ARG A 1 183 ? -17.252 -9.788 25.255 1.00 94.12 183 ARG A CA 1
ATOM 1438 C C . ARG A 1 183 ? -17.844 -10.234 23.924 1.00 94.12 183 ARG A C 1
ATOM 1440 O O . ARG A 1 183 ? -18.690 -11.124 23.907 1.00 94.12 183 ARG A O 1
ATOM 1447 N N . LYS A 1 184 ? -17.435 -9.598 22.829 1.00 92.56 184 LYS A N 1
ATOM 1448 C CA . LYS A 1 184 ? -17.962 -9.819 21.485 1.00 92.56 184 LYS A CA 1
ATOM 1449 C C . LYS A 1 184 ? -16.825 -10.168 20.537 1.00 92.56 184 LYS A C 1
ATOM 1451 O O . LYS A 1 184 ? -15.785 -9.520 20.536 1.00 92.56 184 LYS A O 1
ATOM 1456 N N . LYS A 1 185 ? -17.065 -11.172 19.693 1.00 91.12 185 LYS A N 1
ATOM 1457 C CA . LYS A 1 185 ? -16.155 -11.519 18.595 1.00 91.12 185 LYS A CA 1
ATOM 1458 C C . LYS A 1 185 ? -16.178 -10.463 17.484 1.00 91.12 185 LYS A C 1
ATOM 1460 O O . LYS A 1 185 ? -15.150 -10.202 16.878 1.00 91.12 185 LYS A O 1
ATOM 1465 N N . GLU A 1 186 ? -17.345 -9.877 17.226 1.00 96.00 186 GLU A N 1
ATOM 1466 C CA . GLU A 1 186 ? -17.550 -8.822 16.233 1.00 96.00 186 GLU A CA 1
ATOM 1467 C C . GLU A 1 186 ? -18.386 -7.696 16.855 1.00 96.00 186 GLU A C 1
ATOM 1469 O O . GLU A 1 186 ? -19.322 -7.959 17.615 1.00 96.00 186 GLU A O 1
ATOM 1474 N N . PHE A 1 187 ? -18.028 -6.449 16.555 1.00 96.44 187 PHE A N 1
ATOM 1475 C CA . PHE A 1 187 ? -18.711 -5.240 17.009 1.00 96.44 187 PHE A CA 1
ATOM 1476 C C . PHE A 1 187 ? -18.526 -4.111 15.986 1.00 96.44 187 PHE A C 1
ATOM 1478 O O . PHE A 1 187 ? -17.560 -4.093 15.220 1.00 96.44 187 PHE A O 1
ATOM 1485 N N . SER A 1 188 ? -19.492 -3.201 15.963 1.00 96.19 188 SER A N 1
ATOM 1486 C CA . SER A 1 188 ? -19.585 -2.039 15.078 1.00 96.19 188 SER A CA 1
ATOM 1487 C C . SER A 1 188 ? -19.115 -0.753 15.767 1.00 96.19 188 SER A C 1
ATOM 1489 O O . SER A 1 188 ? -18.788 -0.758 16.953 1.00 96.19 188 SER A O 1
ATOM 1491 N N . ILE A 1 189 ? -19.102 0.367 15.037 1.00 96.06 189 ILE A N 1
ATOM 1492 C CA . ILE A 1 189 ? -18.869 1.692 15.632 1.00 96.06 189 ILE A CA 1
ATOM 1493 C C . ILE A 1 189 ? -19.981 2.046 16.633 1.00 96.06 189 ILE A C 1
ATOM 1495 O O . ILE A 1 189 ? -19.684 2.561 17.710 1.00 96.06 189 ILE A O 1
ATOM 1499 N N . ASP A 1 190 ? -21.234 1.690 16.343 1.00 96.69 190 ASP A N 1
ATOM 1500 C CA . ASP A 1 190 ? -22.367 1.943 17.243 1.00 96.69 190 ASP A CA 1
ATOM 1501 C C . ASP A 1 190 ? -22.215 1.205 18.580 1.00 96.69 190 ASP A C 1
ATOM 1503 O O . ASP A 1 190 ? -22.466 1.776 19.642 1.00 96.69 190 ASP A O 1
ATOM 1507 N N . ASP A 1 191 ? -21.719 -0.038 18.551 1.00 97.31 191 ASP A N 1
ATOM 1508 C CA . ASP A 1 191 ? -21.408 -0.799 19.768 1.00 97.31 191 ASP A CA 1
ATOM 1509 C C . ASP A 1 191 ? -20.337 -0.102 20.623 1.00 97.31 191 ASP A C 1
ATOM 1511 O O . ASP A 1 191 ? -20.418 -0.110 21.854 1.00 97.31 191 ASP A O 1
ATOM 1515 N N . ILE A 1 192 ? -19.332 0.509 19.980 1.00 97.75 192 ILE A N 1
ATOM 1516 C CA . ILE A 1 192 ? -18.285 1.282 20.663 1.00 97.75 192 ILE A CA 1
ATOM 1517 C C . ILE A 1 192 ? -18.896 2.518 21.322 1.00 97.75 192 ILE A C 1
ATOM 1519 O O . ILE A 1 192 ? -18.662 2.753 22.507 1.00 97.75 192 ILE A O 1
ATOM 1523 N N . ILE A 1 193 ? -19.720 3.274 20.592 1.00 97.88 193 ILE A N 1
ATOM 1524 C CA . ILE A 1 193 ? -20.407 4.467 21.105 1.00 97.88 193 ILE A CA 1
ATOM 1525 C C . ILE A 1 193 ? -21.277 4.123 22.323 1.00 97.88 193 ILE A C 1
ATOM 1527 O O . ILE A 1 193 ? -21.257 4.853 23.323 1.00 97.88 193 ILE A O 1
ATOM 1531 N N . GLU A 1 194 ? -22.006 3.006 22.268 1.00 97.25 194 GLU A N 1
ATOM 1532 C CA . GLU A 1 194 ? -22.836 2.522 23.372 1.00 97.25 194 GLU A CA 1
ATOM 1533 C C . GLU A 1 194 ? -21.987 2.121 24.591 1.00 97.25 194 GLU A C 1
ATOM 1535 O O . GLU A 1 194 ? -22.308 2.489 25.725 1.00 97.25 194 GLU A O 1
ATOM 1540 N N . GLU A 1 195 ? -20.880 1.399 24.385 1.00 97.31 195 GLU A N 1
ATOM 1541 C CA . GLU A 1 195 ? -20.006 0.967 25.481 1.00 97.31 195 GLU A CA 1
ATOM 1542 C C . GLU A 1 195 ? -19.281 2.144 26.155 1.00 97.31 195 GLU A C 1
ATOM 1544 O O . GLU A 1 195 ? -19.115 2.121 27.376 1.00 97.31 195 GLU A O 1
ATOM 1549 N N . ILE A 1 196 ? -18.933 3.210 25.420 1.00 97.81 196 ILE A N 1
ATOM 1550 C CA . ILE A 1 196 ? -18.407 4.453 26.021 1.00 97.81 196 ILE A CA 1
ATOM 1551 C C . ILE A 1 196 ? -19.414 5.036 27.023 1.00 97.81 196 ILE A C 1
ATOM 1553 O O . ILE A 1 196 ? -19.040 5.451 28.123 1.00 97.81 196 ILE A O 1
ATOM 1557 N N . GLY A 1 197 ? -20.706 5.032 26.679 1.00 96.00 197 GLY A N 1
ATOM 1558 C CA . GLY A 1 197 ? -21.768 5.530 27.557 1.00 96.00 197 GLY A CA 1
ATOM 1559 C C . GLY A 1 197 ? -21.836 4.783 28.894 1.00 96.00 197 GLY A C 1
ATOM 1560 O O . GLY A 1 197 ? -22.039 5.404 29.944 1.00 96.00 197 GLY A O 1
ATOM 1561 N N . LYS A 1 198 ? -21.576 3.471 28.861 1.00 95.69 198 LYS A N 1
ATOM 1562 C CA . LYS A 1 198 ? -21.611 2.552 30.012 1.00 95.69 198 LYS A CA 1
ATOM 1563 C C . LYS A 1 198 ? -20.387 2.642 30.926 1.00 95.69 198 LYS A C 1
ATOM 1565 O O . LYS A 1 198 ? -20.370 1.989 31.965 1.00 95.69 198 LYS A O 1
ATOM 1570 N N . ASP A 1 199 ? -19.342 3.386 30.566 1.00 94.62 199 ASP A N 1
ATOM 1571 C CA . ASP A 1 199 ? -18.128 3.436 31.386 1.00 94.62 199 ASP A CA 1
ATOM 1572 C C . ASP A 1 199 ? -18.337 4.248 32.673 1.00 94.62 199 ASP A C 1
ATOM 1574 O O . ASP A 1 199 ? -18.471 5.456 32.632 1.00 94.62 199 ASP A O 1
ATOM 1578 N N . GLU A 1 200 ? -18.369 3.634 33.848 1.00 92.81 200 GLU A N 1
ATOM 1579 C CA . GLU A 1 200 ? -18.668 4.368 35.093 1.00 92.81 200 GLU A CA 1
ATOM 1580 C C . GLU A 1 200 ? -17.491 5.204 35.629 1.00 92.81 200 GLU A C 1
ATOM 1582 O O . GLU A 1 200 ? -17.667 5.983 36.561 1.00 92.81 200 GLU A O 1
ATOM 1587 N N . THR A 1 201 ? -16.289 5.041 35.068 1.00 92.75 201 THR A N 1
ATOM 1588 C CA . THR A 1 201 ? -15.059 5.657 35.587 1.00 92.75 201 THR A CA 1
ATOM 1589 C C . THR A 1 201 ? -14.714 6.978 34.906 1.00 92.75 201 THR A C 1
ATOM 1591 O O . THR A 1 201 ? -14.158 7.855 35.557 1.00 92.75 201 THR A O 1
ATOM 1594 N N . ALA A 1 202 ? -14.981 7.109 33.605 1.00 94.75 202 ALA A N 1
ATOM 1595 C CA . ALA A 1 202 ? -14.626 8.307 32.849 1.00 94.75 202 ALA A CA 1
ATOM 1596 C C . ALA A 1 202 ? -15.571 9.485 33.102 1.00 94.75 202 ALA A C 1
ATOM 1598 O O . ALA A 1 202 ? -16.785 9.312 33.275 1.00 94.75 202 ALA A O 1
ATOM 1599 N N . ASP A 1 203 ? -15.014 10.692 33.024 1.00 95.00 203 ASP A N 1
ATOM 1600 C CA . ASP A 1 203 ? -15.783 11.918 33.185 1.00 95.00 203 ASP A CA 1
ATOM 1601 C C . ASP A 1 203 ? -16.798 12.085 32.037 1.00 95.00 203 ASP A C 1
ATOM 1603 O O . ASP A 1 203 ? -16.509 11.740 30.883 1.00 95.00 203 ASP A O 1
ATOM 1607 N N . PRO A 1 204 ? -17.980 12.691 32.278 1.00 96.06 204 PRO A N 1
ATOM 1608 C CA . PRO A 1 204 ? -18.988 12.898 31.233 1.00 96.06 204 PRO A CA 1
ATOM 1609 C C . PRO A 1 204 ? -18.453 13.627 29.992 1.00 96.06 204 PRO A C 1
ATOM 1611 O O . PRO A 1 204 ? -18.874 13.351 28.868 1.00 96.06 204 PRO A O 1
ATOM 1614 N N . LYS A 1 205 ? -17.495 14.543 30.186 1.00 96.12 205 LYS A N 1
ATOM 1615 C CA . LYS A 1 205 ? -16.852 15.290 29.100 1.00 96.12 205 LYS A CA 1
ATOM 1616 C C . LYS A 1 205 ? -15.968 14.396 28.225 1.00 96.12 205 LYS A C 1
ATOM 1618 O O . LYS A 1 205 ? -15.951 14.578 27.012 1.00 96.12 205 LYS A O 1
ATOM 1623 N N . GLU A 1 206 ? -15.262 13.437 28.818 1.00 95.94 206 GLU A N 1
ATOM 1624 C CA . GLU A 1 206 ? -14.391 12.491 28.107 1.00 95.94 206 GLU A CA 1
ATOM 1625 C C . GLU A 1 206 ? -15.214 11.506 27.284 1.00 95.94 206 GLU A C 1
ATOM 1627 O O . GLU A 1 206 ? -14.915 11.282 26.111 1.00 95.94 206 GLU A O 1
ATOM 1632 N N . LYS A 1 207 ? -16.307 10.992 27.863 1.00 97.50 207 LYS A N 1
ATOM 1633 C CA . LYS A 1 207 ? -17.267 10.152 27.139 1.00 97.50 207 LYS A CA 1
ATOM 1634 C C . LYS A 1 207 ? -17.800 10.855 25.905 1.00 97.50 207 LYS A C 1
ATOM 1636 O O . LYS A 1 207 ? -17.713 10.311 24.810 1.00 97.50 207 LYS A O 1
ATOM 1641 N N . LEU A 1 208 ? -18.303 12.078 26.080 1.00 97.19 208 LEU A N 1
ATOM 1642 C CA . LEU A 1 208 ? -18.863 12.854 24.980 1.00 97.19 208 LEU A CA 1
ATOM 1643 C C . LEU A 1 208 ? -17.801 13.155 23.914 1.00 97.19 208 LEU A C 1
ATOM 1645 O O . LEU A 1 208 ? -18.076 13.047 22.722 1.00 97.19 208 LEU A O 1
ATOM 1649 N N . ALA A 1 209 ? -16.577 13.493 24.333 1.00 96.75 209 ALA A N 1
ATOM 1650 C CA . ALA A 1 209 ? -15.469 13.727 23.415 1.00 96.75 209 ALA A CA 1
ATOM 1651 C C . ALA A 1 209 ? -15.153 12.482 22.573 1.00 96.75 209 ALA A C 1
ATOM 1653 O O . ALA A 1 209 ? -15.031 12.599 21.353 1.00 96.75 209 ALA A O 1
ATOM 1654 N N . LEU A 1 210 ? -15.062 11.301 23.192 1.00 97.56 210 LEU A N 1
ATOM 1655 C CA . LEU A 1 210 ? -14.754 10.065 22.475 1.00 97.56 210 LEU A CA 1
ATOM 1656 C C . LEU A 1 210 ? -15.923 9.597 21.597 1.00 97.56 210 LEU A C 1
ATOM 1658 O O . LEU A 1 210 ? -15.702 9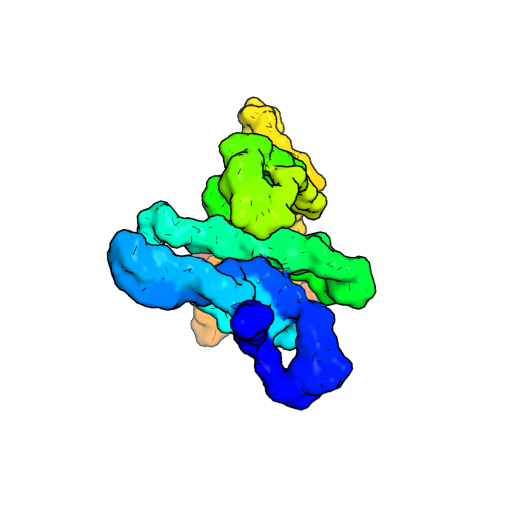.209 20.453 1.00 97.56 210 LEU A O 1
ATOM 1662 N N . GLN A 1 211 ? -17.163 9.696 22.084 1.00 97.88 211 GLN A N 1
ATOM 1663 C CA . GLN A 1 211 ? -18.359 9.390 21.292 1.00 97.88 211 GLN A CA 1
ATOM 1664 C C . GLN A 1 211 ? -18.420 10.251 20.032 1.00 97.88 211 GLN A C 1
ATOM 1666 O O . GLN A 1 211 ? -18.608 9.716 18.948 1.00 97.88 211 GLN A O 1
ATOM 1671 N N . ASN A 1 212 ? -18.160 11.557 20.142 1.00 96.56 212 ASN A N 1
ATOM 1672 C CA . ASN A 1 212 ? -18.147 12.451 18.983 1.00 96.56 212 ASN A CA 1
ATOM 1673 C C . ASN A 1 212 ? -17.104 12.049 17.926 1.00 96.56 212 ASN A C 1
ATOM 1675 O O . ASN A 1 212 ? -17.363 12.220 16.736 1.00 96.56 212 ASN A O 1
ATOM 1679 N N . ARG A 1 213 ? -15.943 11.505 18.328 1.00 96.12 213 ARG A N 1
ATOM 1680 C CA . ARG A 1 213 ? -14.933 10.992 17.382 1.00 96.12 213 ARG A CA 1
ATOM 1681 C C . ARG A 1 213 ? -15.458 9.794 16.596 1.00 96.12 213 ARG A C 1
ATOM 1683 O O . ARG A 1 213 ? -15.328 9.775 15.378 1.00 96.12 213 ARG A O 1
ATOM 1690 N N . PHE A 1 214 ? -16.082 8.838 17.282 1.00 96.75 214 PHE A N 1
ATOM 1691 C CA . PHE A 1 214 ? -16.658 7.656 16.642 1.00 96.75 214 PHE A CA 1
ATOM 1692 C C . PHE A 1 214 ? -17.884 7.988 15.787 1.00 96.75 214 PHE A C 1
ATOM 1694 O O . PHE A 1 214 ? -17.977 7.492 14.671 1.00 96.75 214 PHE A O 1
ATOM 1701 N N . THR A 1 215 ? -18.766 8.885 16.233 1.00 95.56 215 THR A N 1
ATOM 1702 C CA . THR A 1 215 ? -19.915 9.343 15.434 1.00 95.56 215 THR A CA 1
ATOM 1703 C C . THR A 1 215 ? -19.477 10.014 14.134 1.00 95.56 215 THR A C 1
ATOM 1705 O O . THR A 1 215 ? -20.125 9.841 13.112 1.00 95.56 215 THR A O 1
ATOM 1708 N N . ALA A 1 216 ? -18.370 10.764 14.143 1.00 91.88 216 ALA A N 1
ATOM 1709 C CA . ALA A 1 216 ? -17.827 11.374 12.929 1.00 91.88 216 ALA A CA 1
ATOM 1710 C C . ALA A 1 216 ? -17.212 10.354 11.948 1.00 91.88 216 ALA A C 1
ATOM 1712 O O . ALA A 1 216 ? -16.965 10.704 10.795 1.00 91.88 216 ALA A O 1
ATOM 1713 N N . ALA A 1 217 ? -16.930 9.132 12.408 1.00 86.62 217 ALA A N 1
ATOM 1714 C CA . ALA A 1 217 ? -16.335 8.055 11.620 1.00 86.62 217 ALA A CA 1
ATOM 1715 C C . ALA A 1 217 ? -17.351 6.997 11.139 1.00 86.62 217 ALA A C 1
ATOM 1717 O O . ALA A 1 217 ? -16.959 6.118 10.370 1.00 86.62 217 ALA A O 1
ATOM 1718 N N . ALA A 1 218 ? -18.603 7.059 11.610 1.00 79.88 218 ALA A N 1
ATOM 1719 C CA . ALA A 1 218 ? -19.708 6.182 11.210 1.00 79.88 218 ALA A CA 1
ATOM 1720 C C . ALA A 1 218 ? -20.315 6.612 9.865 1.00 79.88 218 ALA A C 1
ATOM 1722 O O . ALA A 1 218 ? -20.610 5.708 9.049 1.00 79.88 218 ALA A O 1
#